Protein AF-A0A9P6UMC8-F1 (afdb_monomer_lite)

Foldseek 3Di:
DDDDDDDDDDDDDDPDDDDFDFDDDPRDTDDDDFHWDDDDDDVVVVVVQVVVCVVDDPWDKAKWFAPPVRHTDDDPPRDDDPDDDDDDDDDDDTITIGTDRDDDPDPDDDDPDFDFFDPQLVVVLVVLLVLQQVAFDVLCVVQVDPPGGGNQVLLVVLLVVLVPDDCVPLVDDSVLLNLLSNQQCVCVSDPVCLCCSLCVRRVVTPVSVSSNVSNVCLVVVPDSSSLVSVLSSLLSQVLVQLVCVVVDVGDPVCSVVVCPPVRDGPVSVVVNVVSVVVSVVVVVVVD

Radius of gyration: 26.73 Å; chains: 1; bounding box: 52×42×86 Å

InterPro domains:
  IPR003607 HD/PDEase domain [SM00471] (147-247)
  IPR006674 HD domain [PF13023] (129-191)
  IPR006674 HD domain [PF13023] (193-263)
  IPR039356 5'-deoxynucleotidase YfbR/HDDC2 [PTHR11845] (107-282)

Sequence (287 aa):
MDSFSTDGIDGSSHISSSPVVKLQYKGAVYDNSIRILPQTNHKELYQNATSLANLLDNATISLLRLDHLGELVTDPHLLNDGELLEIMEGSPEDAIVVARMTELRSASGSSPESKAHSVKGTLEFLHIVENLKRTKRTGWINNGIKPAESIADHMYRMSMMALLIDEKTAGVDKNHCIKMAIVHDLAESLVNAMRHLCHELLGWSTQAQEISALWEEYEGASTPEALLVKDFDKFEMIMQAFEYEKTEDATLEDFFAGTRGKFKHPMVTAWVNELEAERAQSRAIKS

Secondary structure (DSSP, 8-state):
----------------------EEETTEEE-S-------SSHHHHHHHHHHHHHHSTT-EEEEEEE-TTS-EE--TTS-STT--PPPP----SSEEEEEE------SS-------PPPHHHHHHHHHHHTHHHH-B-HHHHHTT-SSPPBHHHHHHHHHHHHHT--HHHH-S-HHHHHHHHHHTTGGGGSTTHHHIIIIIISTT-HHHHHHHHHHHHHHHT-SHHHHHHHHHHHHHHHHHHHHHHHHSS---HHHHHTTTTT--SHHHHHHHHHHHHHHHHHHHHH-

Organism: NCBI:txid979702

pLDDT: mean 71.15, std 27.39, range [21.52, 98.75]

Structure (mmCIF, N/CA/C/O backbone):
data_AF-A0A9P6UMC8-F1
#
_entry.id   AF-A0A9P6UMC8-F1
#
loop_
_atom_site.group_PDB
_atom_site.id
_atom_site.type_symbol
_atom_site.label_atom_id
_atom_site.label_alt_id
_atom_site.label_comp_id
_atom_site.label_asym_id
_atom_site.label_entity_id
_atom_site.label_seq_id
_atom_site.pdbx_PDB_ins_code
_atom_site.Cartn_x
_atom_site.Cartn_y
_atom_site.Cartn_z
_atom_site.occupancy
_atom_site.B_iso_or_equiv
_atom_site.auth_seq_id
_atom_site.auth_comp_id
_atom_site.auth_asym_id
_atom_site.auth_atom_id
_atom_site.pdbx_PDB_model_num
ATOM 1 N N . MET A 1 1 ? -5.404 -16.486 -58.313 1.00 31.14 1 MET A N 1
ATOM 2 C CA . MET A 1 1 ? -6.842 -16.641 -58.036 1.00 31.14 1 MET A CA 1
ATOM 3 C C . MET A 1 1 ? -6.921 -17.177 -56.633 1.00 31.14 1 MET A C 1
ATOM 5 O O . MET A 1 1 ? -6.763 -18.373 -56.474 1.00 31.14 1 MET A O 1
ATOM 9 N N . ASP A 1 2 ? -7.088 -16.290 -55.662 1.00 21.52 2 ASP A N 1
ATOM 10 C CA . ASP A 1 2 ? -7.489 -16.645 -54.306 1.00 21.52 2 ASP A CA 1
ATOM 11 C C . ASP A 1 2 ? -8.530 -15.598 -53.904 1.00 21.52 2 ASP A C 1
ATOM 13 O O . ASP A 1 2 ? -8.276 -14.398 -53.972 1.00 21.52 2 ASP A O 1
ATOM 17 N N . SER A 1 3 ? -9.748 -16.062 -53.649 1.00 23.28 3 SER A N 1
ATOM 18 C CA . SER A 1 3 ? -10.938 -15.266 -53.346 1.00 23.28 3 SER A CA 1
ATOM 19 C C . SER A 1 3 ? -11.166 -15.210 -51.837 1.00 23.28 3 SER A C 1
ATOM 21 O O . SER A 1 3 ? -11.056 -16.240 -51.173 1.00 23.28 3 SER A O 1
ATOM 23 N N . PHE A 1 4 ? -11.550 -14.047 -51.308 1.00 25.61 4 PHE A N 1
ATOM 24 C CA . PHE A 1 4 ? -11.992 -13.903 -49.919 1.00 25.61 4 PHE A CA 1
ATOM 25 C C . PHE A 1 4 ? -13.480 -14.255 -49.766 1.00 25.61 4 PHE A C 1
ATOM 27 O O . PHE A 1 4 ? -14.307 -13.860 -50.585 1.00 25.61 4 PHE A O 1
ATOM 34 N N . SER A 1 5 ? -13.802 -14.993 -48.700 1.00 25.30 5 SER A N 1
ATOM 35 C CA . SER A 1 5 ? -15.164 -15.290 -48.240 1.00 25.30 5 SER A CA 1
ATOM 36 C C . SER A 1 5 ? -15.470 -14.445 -47.007 1.00 25.30 5 SER A C 1
ATOM 38 O O . SER A 1 5 ? -14.676 -14.431 -46.065 1.00 25.30 5 SER A O 1
ATOM 40 N N . THR A 1 6 ? -16.614 -13.764 -47.000 1.00 29.12 6 THR A N 1
ATOM 41 C CA . THR A 1 6 ? -17.123 -12.981 -45.866 1.00 29.12 6 THR A CA 1
ATOM 42 C C . THR A 1 6 ? -18.429 -13.602 -45.381 1.00 29.12 6 THR A C 1
ATOM 44 O O . THR A 1 6 ? -19.488 -13.306 -45.930 1.00 29.12 6 THR A O 1
ATOM 47 N N . ASP A 1 7 ? -18.372 -14.455 -44.361 1.00 25.78 7 ASP A N 1
ATOM 48 C CA . ASP A 1 7 ? -19.579 -14.918 -43.672 1.00 25.78 7 ASP A CA 1
ATOM 49 C C . ASP A 1 7 ? -19.817 -14.089 -42.400 1.00 25.78 7 ASP A C 1
ATOM 51 O O . ASP A 1 7 ? -18.977 -14.065 -41.501 1.00 25.78 7 ASP A O 1
ATOM 55 N N . GLY A 1 8 ? -20.997 -13.457 -42.327 1.00 27.64 8 GLY A N 1
ATOM 56 C CA . GLY A 1 8 ? -21.668 -13.077 -41.078 1.00 27.64 8 GLY A CA 1
ATOM 57 C C . GLY A 1 8 ? -21.587 -11.607 -40.647 1.00 27.64 8 GLY A C 1
ATOM 58 O O . GLY A 1 8 ? -20.827 -11.273 -39.745 1.00 27.64 8 GLY A O 1
ATOM 59 N N . ILE A 1 9 ? -22.458 -10.749 -41.193 1.00 30.75 9 ILE A N 1
ATOM 60 C CA . ILE A 1 9 ? -22.868 -9.490 -40.544 1.00 30.75 9 ILE A CA 1
ATOM 61 C C . ILE A 1 9 ? -24.401 -9.458 -40.538 1.00 30.75 9 ILE A C 1
ATOM 63 O O . ILE A 1 9 ? -25.018 -9.204 -41.569 1.00 30.75 9 ILE A O 1
ATOM 67 N N . ASP A 1 10 ? -25.006 -9.752 -39.385 1.00 27.06 10 ASP A N 1
ATOM 68 C CA . ASP A 1 10 ? -26.413 -9.444 -39.114 1.00 27.06 10 ASP A CA 1
ATOM 69 C C . ASP A 1 10 ? -26.495 -8.084 -38.407 1.00 27.06 10 ASP A C 1
ATOM 71 O O . ASP A 1 10 ? -25.676 -7.753 -37.543 1.00 27.06 10 ASP A O 1
ATOM 75 N N . GLY A 1 11 ? -27.447 -7.266 -38.840 1.00 37.38 11 GLY A N 1
ATOM 76 C CA . GLY A 1 11 ? -27.573 -5.866 -38.478 1.00 37.38 11 GLY A CA 1
ATOM 77 C C . GLY A 1 11 ? -28.550 -5.657 -37.332 1.00 37.38 11 GLY A C 1
ATOM 78 O O . GLY A 1 11 ? -29.751 -5.563 -37.555 1.00 37.38 11 GLY A O 1
ATOM 79 N N . SER A 1 12 ? -28.042 -5.450 -36.117 1.00 25.73 12 SER A N 1
ATOM 80 C CA . SER A 1 12 ? -28.766 -4.685 -35.096 1.00 25.73 12 SER A CA 1
ATOM 81 C C . SER A 1 12 ? -27.832 -4.174 -33.998 1.00 25.73 12 SER A C 1
ATOM 83 O O . SER A 1 12 ? -27.099 -4.953 -33.400 1.00 25.73 12 SER A O 1
ATOM 85 N N . SER A 1 13 ? -27.905 -2.860 -33.757 1.00 32.03 13 SER A N 1
ATOM 86 C CA . SER A 1 13 ? -27.612 -2.120 -32.517 1.00 32.03 13 SER A CA 1
ATOM 87 C C . SER A 1 13 ? -26.650 -2.744 -31.496 1.00 32.03 13 SER A C 1
ATOM 89 O O . SER A 1 13 ? -27.029 -3.675 -30.800 1.00 32.03 13 SER A O 1
ATOM 91 N N . HIS A 1 14 ? -25.476 -2.132 -31.321 1.00 24.95 14 HIS A N 1
ATOM 92 C CA . HIS A 1 14 ? -24.813 -1.776 -30.052 1.00 24.95 14 HIS A CA 1
ATOM 93 C C . HIS A 1 14 ? -23.340 -1.448 -30.352 1.00 24.95 14 HIS A C 1
ATOM 95 O O . HIS A 1 14 ? -22.737 -2.034 -31.245 1.00 24.95 14 HIS A O 1
ATOM 101 N N . ILE A 1 15 ? -22.754 -0.494 -29.622 1.00 33.66 15 ILE A N 1
ATOM 102 C CA . ILE A 1 15 ? -21.308 -0.227 -29.637 1.00 33.66 15 ILE A CA 1
ATOM 103 C C . ILE A 1 15 ? -20.626 -1.479 -29.066 1.00 33.66 15 ILE A C 1
ATOM 105 O O . ILE A 1 15 ? -20.477 -1.613 -27.856 1.00 33.66 15 ILE A O 1
ATOM 109 N N . SER A 1 16 ? -20.301 -2.440 -29.925 1.00 29.86 16 SER A N 1
ATOM 110 C CA . SER A 1 16 ? -19.698 -3.715 -29.552 1.00 29.86 16 SER A CA 1
ATOM 111 C C . SER A 1 16 ? -18.623 -4.066 -30.571 1.00 29.86 16 SER A C 1
ATOM 113 O O . SER A 1 16 ? -18.924 -4.267 -31.741 1.00 29.86 16 SER A O 1
ATOM 115 N N . SER A 1 17 ? -17.376 -4.112 -30.090 1.00 34.84 17 SER A N 1
ATOM 116 C CA . SER A 1 17 ? -16.215 -4.791 -30.686 1.00 34.84 17 SER A CA 1
ATOM 117 C C . SER A 1 17 ? -16.085 -4.710 -32.216 1.00 34.84 17 SER A C 1
ATOM 119 O O . SER A 1 17 ? -16.528 -5.612 -32.926 1.00 34.84 17 SER A O 1
ATOM 121 N N . SER A 1 18 ? -15.400 -3.682 -32.730 1.00 33.38 18 SER A N 1
ATOM 122 C CA . SER A 1 18 ? -14.913 -3.706 -34.118 1.00 33.38 18 SER A CA 1
ATOM 123 C C . SER A 1 18 ? -14.102 -4.990 -34.371 1.00 33.38 18 SER A C 1
ATOM 125 O O . SER A 1 18 ? -13.301 -5.367 -33.509 1.00 33.38 18 SER A O 1
ATOM 127 N N . PRO A 1 19 ? -14.275 -5.664 -35.522 1.00 31.05 19 PRO A N 1
ATOM 128 C CA . PRO A 1 19 ? -13.575 -6.909 -35.810 1.00 31.05 19 PRO A CA 1
ATOM 129 C C . PRO A 1 19 ? -12.067 -6.664 -35.932 1.00 31.05 19 PRO A C 1
ATOM 131 O O . PRO A 1 19 ? -11.619 -5.745 -36.619 1.00 31.05 19 PRO A O 1
ATOM 134 N N . VAL A 1 20 ? -11.279 -7.504 -35.261 1.00 37.03 20 VAL A N 1
ATOM 135 C CA . VAL A 1 20 ? -9.822 -7.548 -35.417 1.00 37.03 20 VAL A CA 1
ATOM 136 C C . VAL A 1 20 ? -9.527 -8.238 -36.747 1.00 37.03 20 VAL A C 1
ATOM 138 O O . VAL A 1 20 ? -9.767 -9.436 -36.893 1.00 37.03 20 VAL A O 1
ATOM 141 N N . VAL A 1 21 ? -9.035 -7.490 -37.734 1.00 34.59 21 VAL A N 1
ATOM 142 C CA . VAL A 1 21 ? -8.669 -8.037 -39.048 1.00 34.59 21 VAL A CA 1
ATOM 143 C C . VAL A 1 21 ? -7.171 -8.329 -39.079 1.00 34.59 21 VAL A C 1
ATOM 145 O O . VAL A 1 21 ? -6.354 -7.447 -38.815 1.00 34.59 21 VAL A O 1
ATOM 148 N N . LYS A 1 22 ? -6.799 -9.567 -39.427 1.00 34.09 22 LYS A N 1
ATOM 149 C CA . LYS A 1 22 ? -5.405 -9.948 -39.692 1.00 34.09 22 LYS A CA 1
ATOM 150 C C . LYS A 1 22 ? -5.029 -9.530 -41.110 1.00 34.09 22 LYS A C 1
ATOM 152 O O . LYS A 1 22 ? -5.539 -10.093 -42.073 1.00 34.09 22 LYS A O 1
ATOM 157 N N . LEU A 1 23 ? -4.125 -8.563 -41.236 1.00 34.16 23 LEU A N 1
ATOM 158 C CA . LEU A 1 23 ? -3.574 -8.146 -42.526 1.00 34.16 23 LEU A CA 1
ATOM 159 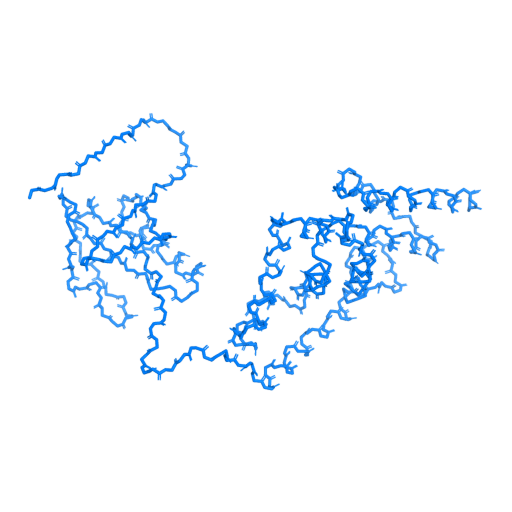C C . LEU A 1 23 ? -2.281 -8.917 -42.822 1.00 34.16 23 LEU A C 1
ATOM 161 O O . LEU A 1 23 ? -1.344 -8.918 -42.018 1.00 34.16 23 LEU A O 1
ATOM 165 N N . GLN A 1 24 ? -2.231 -9.555 -43.994 1.00 29.36 24 GLN A N 1
ATOM 166 C CA . GLN A 1 24 ? -1.022 -10.153 -44.562 1.00 29.36 24 GLN A CA 1
ATOM 167 C C . GLN A 1 24 ? -0.527 -9.300 -45.728 1.00 29.36 24 GLN A C 1
ATOM 169 O O . GLN A 1 24 ? -1.227 -9.124 -46.720 1.00 29.36 24 GLN A O 1
ATOM 174 N N . TYR A 1 25 ? 0.706 -8.805 -45.635 1.00 32.44 25 TYR A N 1
ATOM 175 C CA . TYR A 1 25 ? 1.352 -8.066 -46.722 1.00 32.44 25 TYR A CA 1
ATOM 176 C C . TYR A 1 25 ? 2.824 -8.466 -46.823 1.00 32.44 25 TYR A C 1
ATOM 178 O O . TYR A 1 25 ? 3.542 -8.488 -45.823 1.00 32.44 25 TYR A O 1
ATOM 186 N N . LYS A 1 26 ? 3.271 -8.829 -48.034 1.00 27.92 26 LYS A N 1
ATOM 187 C CA . LYS A 1 26 ? 4.635 -9.325 -48.325 1.00 27.92 26 LYS A CA 1
ATOM 188 C C . LYS A 1 26 ? 5.126 -10.428 -47.365 1.00 27.92 26 LYS A C 1
ATOM 190 O O . LYS A 1 26 ? 6.302 -10.474 -47.015 1.00 27.92 26 LYS A O 1
ATOM 195 N N . GLY A 1 27 ? 4.226 -11.317 -46.939 1.00 29.08 27 GLY A N 1
ATOM 196 C CA . GLY A 1 27 ? 4.554 -12.472 -46.095 1.00 29.08 27 GLY A CA 1
ATOM 197 C C . GLY A 1 27 ? 4.696 -12.187 -44.593 1.00 29.08 27 GLY A C 1
ATOM 198 O O . GLY A 1 27 ? 5.005 -13.111 -43.847 1.00 29.08 27 GLY A O 1
ATOM 199 N N . ALA A 1 28 ? 4.450 -10.957 -44.129 1.00 28.67 28 ALA A N 1
ATOM 200 C CA . ALA A 1 28 ? 4.392 -10.633 -42.703 1.00 28.67 28 ALA A CA 1
ATOM 201 C C . ALA A 1 28 ? 2.939 -10.645 -42.194 1.00 28.67 28 ALA A C 1
ATOM 203 O O . ALA A 1 28 ? 2.049 -10.102 -42.852 1.00 28.67 28 ALA A O 1
ATOM 204 N N . VAL A 1 29 ? 2.714 -11.266 -41.031 1.00 32.34 29 VAL A N 1
ATOM 205 C CA . VAL A 1 29 ? 1.427 -11.294 -40.313 1.00 32.34 29 VAL A CA 1
ATOM 206 C C . VAL A 1 29 ? 1.498 -10.276 -39.180 1.00 32.34 29 VAL A C 1
ATOM 208 O O . VAL A 1 29 ? 2.389 -10.369 -38.338 1.00 32.34 29 VAL A O 1
ATOM 211 N N . TYR A 1 30 ? 0.579 -9.313 -39.160 1.00 36.84 30 TYR A N 1
ATOM 212 C CA . TYR A 1 30 ? 0.475 -8.313 -38.094 1.00 36.84 30 TYR A CA 1
ATOM 213 C C . TYR A 1 30 ? -0.695 -8.685 -37.177 1.00 36.84 30 TYR A C 1
ATOM 215 O O . TYR A 1 30 ? -1.817 -8.827 -37.664 1.00 36.84 30 TYR A O 1
ATOM 223 N N . ASP A 1 31 ? -0.437 -8.874 -35.879 1.00 34.31 31 ASP A N 1
ATOM 224 C CA . ASP A 1 31 ? -1.462 -9.241 -34.891 1.00 34.31 31 ASP A CA 1
ATOM 225 C C . ASP A 1 31 ? -1.610 -8.153 -33.809 1.00 34.31 31 ASP A C 1
ATOM 227 O O . ASP A 1 31 ? -0.623 -7.570 -33.363 1.00 34.31 31 ASP A O 1
ATOM 231 N N . ASN A 1 32 ? -2.858 -7.924 -33.388 1.00 36.25 32 ASN A N 1
ATOM 232 C CA . ASN A 1 32 ? -3.300 -7.194 -32.186 1.00 36.25 32 ASN A CA 1
ATOM 233 C C . ASN A 1 32 ? -3.352 -5.650 -32.079 1.00 36.25 32 ASN A C 1
ATOM 235 O O . ASN A 1 32 ? -3.542 -5.159 -30.968 1.00 36.25 32 ASN A O 1
ATOM 239 N N . SER A 1 33 ? -3.347 -4.840 -33.144 1.00 40.22 33 SER A N 1
ATOM 240 C CA . SER A 1 33 ? -3.640 -3.391 -32.956 1.00 40.22 33 SER A CA 1
ATOM 241 C C . SER A 1 33 ? -4.291 -2.647 -34.124 1.00 40.22 33 SER A C 1
ATOM 243 O O . SER A 1 33 ? -4.306 -1.417 -34.152 1.00 40.22 33 SER A O 1
ATOM 245 N N . ILE A 1 34 ? -4.906 -3.359 -35.069 1.00 42.31 34 ILE A N 1
ATOM 246 C CA . ILE A 1 34 ? -5.583 -2.718 -36.202 1.00 42.31 34 ILE A CA 1
ATOM 247 C C . ILE A 1 34 ? -7.050 -2.468 -35.837 1.00 42.31 34 ILE A C 1
ATOM 249 O O . ILE A 1 34 ? -7.853 -3.398 -35.785 1.00 42.31 34 ILE A O 1
ATOM 253 N N . ARG A 1 35 ? -7.403 -1.204 -35.570 1.00 42.78 35 ARG A N 1
ATOM 254 C CA . ARG A 1 35 ? -8.800 -0.770 -35.422 1.00 42.78 35 ARG A CA 1
ATOM 255 C C . ARG A 1 35 ? -9.284 -0.138 -36.720 1.00 42.78 35 ARG A C 1
ATOM 257 O O . ARG A 1 35 ? -8.842 0.948 -37.074 1.00 42.78 35 ARG A O 1
ATOM 264 N N . ILE A 1 36 ? -10.230 -0.794 -37.388 1.00 44.09 36 ILE A N 1
ATOM 265 C CA . ILE A 1 36 ? -10.969 -0.198 -38.503 1.00 44.09 36 ILE A CA 1
ATOM 266 C C . ILE A 1 36 ? -12.044 0.705 -37.894 1.00 44.09 36 ILE A C 1
ATOM 268 O O . ILE A 1 36 ? -12.988 0.225 -37.262 1.00 44.09 36 ILE A O 1
ATOM 272 N N . LEU A 1 37 ? -11.864 2.017 -38.028 1.00 40.72 37 LEU A N 1
ATOM 273 C CA . LEU A 1 37 ? -12.869 3.001 -37.642 1.00 40.72 37 LEU A CA 1
ATOM 274 C C . LEU A 1 37 ? -13.740 3.297 -38.870 1.00 40.72 37 LEU A C 1
ATOM 276 O O . LEU A 1 37 ? -13.210 3.824 -39.847 1.00 40.72 37 LEU A O 1
ATOM 280 N N . PRO A 1 38 ? -15.044 2.980 -38.861 1.00 40.31 38 PRO A N 1
ATOM 281 C CA . PRO A 1 38 ? -15.935 3.444 -39.917 1.00 40.31 38 PRO A CA 1
ATOM 282 C C . PRO A 1 38 ? -16.096 4.960 -39.772 1.00 40.31 38 PRO A C 1
ATOM 284 O O . PRO A 1 38 ? -16.437 5.417 -38.680 1.00 40.31 38 PRO A O 1
ATOM 287 N N . GLN A 1 39 ? -15.836 5.751 -40.818 1.00 49.12 39 GLN A N 1
ATOM 288 C CA . GLN A 1 39 ? -16.059 7.199 -40.759 1.00 49.12 39 GLN A CA 1
ATOM 289 C C . GLN A 1 39 ? -16.553 7.811 -42.072 1.00 49.12 39 GLN A C 1
ATOM 291 O O . GLN A 1 39 ? -16.159 7.417 -43.163 1.00 49.12 39 GLN A O 1
ATOM 296 N N . THR A 1 40 ? -17.406 8.822 -41.900 1.00 45.47 40 THR A N 1
ATOM 297 C CA . THR A 1 40 ? -18.192 9.541 -42.914 1.00 45.47 40 THR A CA 1
ATOM 298 C C . THR A 1 40 ? -17.567 10.870 -43.381 1.00 45.47 40 THR A C 1
ATOM 300 O O . THR A 1 40 ? -18.104 11.483 -44.301 1.00 45.47 40 THR A O 1
ATOM 303 N N . ASN A 1 41 ? -16.456 11.352 -42.787 1.00 48.88 41 ASN A N 1
ATOM 304 C CA . ASN A 1 41 ? -15.660 12.471 -43.336 1.00 48.88 41 ASN A CA 1
ATOM 305 C C . ASN A 1 41 ? -14.196 12.534 -42.825 1.00 48.88 41 ASN A C 1
ATOM 307 O O . ASN A 1 41 ? -13.848 11.969 -41.788 1.00 48.88 41 ASN A O 1
ATOM 311 N N . HIS A 1 42 ? -13.352 13.296 -43.538 1.00 49.16 42 HIS A N 1
ATOM 312 C CA . HIS A 1 42 ? -11.909 13.442 -43.286 1.00 49.16 42 HIS A CA 1
ATOM 313 C C . HIS A 1 42 ? -11.531 14.008 -41.903 1.00 49.16 42 HIS A C 1
ATOM 315 O O . HIS A 1 42 ? -10.550 13.568 -41.311 1.00 49.16 42 HIS A O 1
ATOM 321 N N . LYS A 1 43 ? -12.270 14.982 -41.362 1.00 48.16 43 LYS A N 1
ATOM 322 C CA . LYS A 1 43 ? -11.897 15.696 -40.125 1.00 48.16 43 LYS A CA 1
ATOM 323 C C . LYS A 1 43 ? -12.013 14.806 -38.888 1.00 48.16 43 LYS A C 1
ATOM 325 O O . LYS A 1 43 ? -11.164 14.862 -38.000 1.00 48.16 43 LYS A O 1
ATOM 330 N N . GLU A 1 44 ? -13.045 13.972 -38.852 1.00 51.22 44 GLU A N 1
ATOM 331 C CA . GLU A 1 44 ? -13.314 13.051 -37.745 1.00 51.22 44 GLU A CA 1
ATOM 332 C C . GLU A 1 44 ? -12.316 11.882 -37.732 1.00 51.22 44 GLU A C 1
ATOM 334 O O . GLU A 1 44 ? -11.826 11.479 -36.676 1.00 51.22 44 GLU A O 1
ATOM 339 N N . LEU A 1 45 ? -11.915 11.413 -38.920 1.00 51.72 45 LEU A N 1
ATOM 340 C CA . LEU A 1 45 ? -10.859 10.415 -39.100 1.00 51.72 45 LEU A CA 1
ATOM 341 C C . LEU A 1 45 ? -9.523 10.878 -38.482 1.00 51.72 45 LEU A C 1
ATOM 343 O O . LEU A 1 45 ? -8.888 10.134 -37.733 1.00 51.72 45 LEU A O 1
ATOM 347 N N . TYR A 1 46 ? -9.127 12.129 -38.748 1.00 53.25 46 TYR A N 1
ATOM 348 C CA . TYR A 1 46 ? -7.894 12.722 -38.222 1.00 53.25 46 TYR A CA 1
ATOM 349 C C . TYR A 1 46 ? -7.929 12.933 -36.711 1.00 53.25 46 TYR A C 1
ATOM 351 O O . TYR A 1 46 ? -6.972 12.580 -36.026 1.00 53.25 46 TYR A O 1
ATOM 359 N N . GLN A 1 47 ? -9.027 13.473 -36.176 1.00 52.66 47 GLN A N 1
ATOM 360 C CA . GLN A 1 47 ? -9.163 13.688 -34.733 1.00 52.66 47 GLN A CA 1
ATOM 361 C C . GLN A 1 47 ? -9.037 12.372 -33.963 1.00 52.66 47 GLN A C 1
ATOM 363 O O . GLN A 1 47 ? -8.294 12.301 -32.986 1.00 52.66 47 GLN A O 1
ATOM 368 N N . ASN A 1 48 ? -9.673 11.310 -34.460 1.00 52.84 48 ASN A N 1
ATOM 369 C CA . ASN A 1 48 ? -9.578 9.987 -33.856 1.00 52.84 48 ASN A CA 1
ATOM 370 C C . ASN A 1 48 ? -8.159 9.408 -33.946 1.00 52.84 48 ASN A C 1
ATOM 372 O O . ASN A 1 48 ? -7.676 8.839 -32.968 1.00 52.84 48 ASN A O 1
ATOM 376 N N . ALA A 1 49 ? -7.465 9.588 -35.076 1.00 52.09 49 ALA A N 1
ATOM 377 C CA . ALA A 1 49 ? -6.076 9.160 -35.236 1.00 52.09 49 ALA A CA 1
ATOM 378 C C . ALA A 1 49 ? -5.130 9.895 -34.271 1.00 52.09 49 ALA A C 1
ATOM 380 O O . ALA A 1 49 ? -4.313 9.259 -33.612 1.00 52.09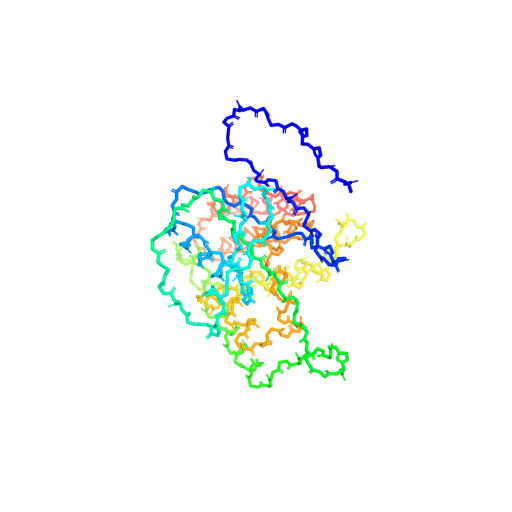 49 ALA A O 1
ATOM 381 N N . THR A 1 50 ? -5.266 11.214 -34.120 1.00 50.88 50 THR A N 1
ATOM 382 C CA . THR A 1 50 ? -4.458 12.000 -33.175 1.00 50.88 50 THR A CA 1
ATOM 383 C C . THR A 1 50 ? -4.754 11.627 -31.722 1.00 50.88 50 THR A C 1
ATOM 385 O O . THR A 1 50 ? -3.828 11.465 -30.932 1.00 50.88 50 THR A O 1
ATOM 388 N N . SER A 1 51 ? -6.025 11.429 -31.359 1.00 51.06 51 SER A N 1
ATOM 389 C CA . SER A 1 51 ? -6.396 10.937 -30.027 1.00 51.06 51 SER A CA 1
ATOM 390 C C . SER A 1 51 ? -5.814 9.551 -29.742 1.00 51.06 51 SER A C 1
ATOM 392 O O . SER A 1 51 ? -5.358 9.315 -28.628 1.00 51.06 51 SER A O 1
ATOM 394 N N . LEU A 1 52 ? -5.766 8.663 -30.741 1.00 47.72 52 LEU A N 1
ATOM 395 C CA . LEU A 1 52 ? -5.106 7.356 -30.648 1.00 47.72 52 LEU A CA 1
ATOM 396 C C . LEU A 1 52 ? -3.581 7.468 -30.516 1.00 47.72 52 LEU A C 1
ATOM 398 O O . LEU A 1 52 ? -3.011 6.739 -29.713 1.00 47.72 52 LEU A O 1
ATOM 402 N N . ALA A 1 53 ? -2.927 8.384 -31.240 1.00 49.59 53 ALA A N 1
ATOM 403 C CA . ALA A 1 53 ? -1.482 8.623 -31.119 1.00 49.59 53 ALA A CA 1
ATOM 404 C C . ALA A 1 53 ? -1.108 9.114 -29.718 1.00 49.59 53 ALA A C 1
ATOM 406 O O . ALA A 1 53 ? -0.108 8.688 -29.157 1.00 49.59 53 ALA A O 1
ATOM 407 N N . ASN A 1 54 ? -1.946 9.972 -29.137 1.00 48.47 54 ASN A N 1
ATOM 408 C CA . ASN A 1 54 ? -1.744 10.4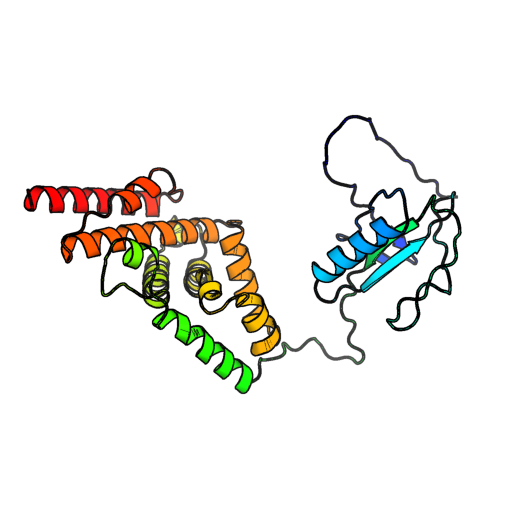77 -27.782 1.00 48.47 54 ASN A CA 1
ATOM 409 C C . ASN A 1 54 ? -2.029 9.419 -26.704 1.00 48.47 54 ASN A C 1
ATOM 411 O O . ASN A 1 54 ? -1.520 9.539 -25.595 1.00 48.47 54 ASN A O 1
ATOM 415 N N . LEU A 1 55 ? -2.858 8.412 -27.005 1.00 43.66 55 LEU A N 1
ATOM 416 C CA . LEU A 1 55 ? -3.140 7.296 -26.096 1.00 43.66 55 LEU A CA 1
ATOM 417 C C . LEU A 1 55 ? -2.067 6.196 -26.157 1.00 43.66 55 LEU A C 1
ATOM 419 O O . LEU A 1 55 ? -1.937 5.420 -25.216 1.00 43.66 55 LEU A O 1
ATOM 423 N N . LEU A 1 56 ? -1.356 6.089 -27.283 1.00 44.41 56 LEU A N 1
ATOM 424 C CA . LEU A 1 56 ? -0.394 5.032 -27.582 1.00 44.41 56 LEU A CA 1
ATOM 425 C C . LEU A 1 56 ? 1.004 5.647 -27.721 1.00 44.41 56 LEU A C 1
ATOM 427 O O . LEU A 1 56 ? 1.416 6.040 -28.813 1.00 44.41 56 LEU A O 1
ATOM 431 N N . ASP A 1 57 ? 1.728 5.726 -26.604 1.00 41.66 57 ASP A N 1
ATOM 432 C CA . ASP A 1 57 ? 3.078 6.298 -26.540 1.00 41.66 57 ASP A CA 1
ATOM 433 C C . ASP A 1 57 ? 4.000 5.732 -27.640 1.00 41.66 57 ASP A C 1
ATOM 435 O O . ASP A 1 57 ? 4.211 4.523 -27.751 1.00 41.66 57 ASP A O 1
ATOM 439 N N . ASN A 1 58 ? 4.580 6.627 -28.451 1.00 41.00 58 ASN A N 1
ATOM 440 C CA . ASN A 1 58 ? 5.523 6.330 -29.542 1.00 41.00 58 ASN A CA 1
ATOM 441 C C . ASN A 1 58 ? 5.006 5.407 -30.671 1.00 41.00 58 ASN A C 1
ATOM 443 O O . ASN A 1 58 ? 5.811 4.852 -31.426 1.00 41.00 58 ASN A O 1
ATOM 447 N N . ALA A 1 59 ? 3.690 5.257 -30.848 1.00 43.62 59 ALA A N 1
ATOM 448 C CA . ALA A 1 59 ? 3.141 4.524 -31.989 1.00 43.62 59 ALA A CA 1
ATOM 449 C C . ALA A 1 59 ? 3.258 5.330 -33.298 1.00 43.62 59 ALA A C 1
ATOM 451 O O . ALA A 1 59 ? 2.887 6.501 -33.370 1.00 43.62 59 ALA A O 1
ATOM 452 N N . THR A 1 60 ? 3.725 4.694 -34.377 1.00 44.62 60 THR A N 1
ATOM 453 C CA . THR A 1 60 ? 3.667 5.291 -35.719 1.00 44.62 60 THR A CA 1
ATOM 454 C C . THR A 1 60 ? 2.287 5.027 -36.318 1.00 44.62 60 THR A C 1
ATOM 456 O O . THR A 1 60 ? 1.967 3.908 -36.719 1.00 44.62 60 THR A O 1
ATOM 459 N N . ILE A 1 61 ? 1.438 6.050 -36.395 1.00 48.59 61 ILE A N 1
ATOM 460 C CA . ILE A 1 61 ? 0.125 5.912 -37.036 1.00 48.59 61 ILE A CA 1
ATOM 461 C C . ILE A 1 61 ? 0.259 6.198 -38.528 1.00 48.59 61 ILE A C 1
ATOM 463 O O . ILE A 1 61 ? 0.748 7.253 -38.919 1.00 48.59 61 ILE A O 1
ATOM 467 N N . SER A 1 62 ? -0.166 5.254 -39.369 1.00 51.75 62 SER A N 1
ATOM 468 C CA . SER A 1 62 ? -0.207 5.428 -40.821 1.00 51.75 62 SER A CA 1
ATOM 469 C C . SER A 1 62 ? -1.657 5.449 -41.298 1.00 51.75 62 SER A C 1
ATOM 471 O O . SER A 1 62 ? -2.470 4.594 -40.954 1.00 51.75 62 SER A O 1
ATOM 473 N N . LEU A 1 63 ? -2.008 6.445 -42.101 1.00 50.31 63 LEU A N 1
ATOM 474 C CA . LEU A 1 63 ? -3.302 6.490 -42.774 1.00 50.31 63 LEU A CA 1
ATOM 475 C C . LEU A 1 63 ? -3.164 5.737 -44.096 1.00 50.31 63 LEU A C 1
ATOM 477 O O . LEU A 1 63 ? -2.312 6.087 -44.911 1.00 50.31 63 LEU A O 1
ATOM 481 N N . LEU A 1 64 ? -3.957 4.682 -44.289 1.00 52.12 64 LEU A N 1
ATOM 482 C CA . LEU A 1 64 ? -3.926 3.869 -45.500 1.00 52.12 64 LEU A CA 1
ATOM 483 C C . LEU A 1 64 ? -5.225 4.078 -46.282 1.00 52.12 64 LEU A C 1
ATOM 485 O O . LEU A 1 64 ? -6.324 3.992 -45.741 1.00 52.12 64 LEU A O 1
ATOM 489 N N . ARG A 1 65 ? -5.113 4.353 -47.580 1.00 50.88 65 ARG A N 1
ATOM 490 C CA . ARG A 1 65 ? -6.278 4.431 -48.462 1.00 50.88 65 ARG A CA 1
ATOM 491 C C . ARG A 1 65 ? -6.440 3.093 -49.172 1.00 50.88 65 ARG A C 1
ATOM 493 O O . ARG A 1 65 ? -5.467 2.597 -49.742 1.00 50.88 65 ARG A O 1
ATOM 500 N N . LEU A 1 66 ? -7.635 2.515 -49.124 1.00 46.00 66 LEU A N 1
ATOM 501 C CA . LEU A 1 66 ? -7.994 1.411 -50.007 1.00 46.00 66 LEU A CA 1
ATOM 502 C C . LEU A 1 66 ? -8.749 1.974 -51.216 1.00 46.00 66 LEU A C 1
ATOM 504 O O . LEU A 1 66 ? -9.318 3.065 -51.144 1.00 46.00 66 LEU A O 1
ATOM 508 N N . ASP A 1 67 ? -8.704 1.280 -52.347 1.00 48.91 67 ASP A N 1
ATOM 509 C CA . ASP A 1 67 ? -9.629 1.554 -53.443 1.00 48.91 67 ASP A CA 1
ATOM 510 C C . ASP A 1 67 ? -10.967 0.823 -53.240 1.00 48.91 67 ASP A C 1
ATOM 512 O O . ASP A 1 67 ? -11.128 0.011 -52.329 1.00 48.91 67 ASP A O 1
ATOM 516 N N . HIS A 1 68 ? -11.913 1.083 -54.143 1.00 46.94 68 HIS A N 1
ATOM 517 C CA . HIS A 1 68 ? -13.227 0.434 -54.212 1.00 46.94 68 HIS A CA 1
ATOM 518 C C . HIS A 1 68 ? -13.195 -1.107 -54.327 1.00 46.94 68 HIS A C 1
ATOM 520 O O . HIS A 1 68 ? -14.247 -1.745 -54.263 1.00 46.94 68 HIS A O 1
ATOM 526 N N . LEU A 1 69 ? -12.022 -1.715 -54.537 1.00 41.78 69 LEU A N 1
ATOM 527 C CA . LEU A 1 69 ? -11.814 -3.165 -54.589 1.00 41.78 69 LEU A CA 1
ATOM 528 C C . LEU A 1 69 ? -11.138 -3.703 -53.315 1.00 41.78 69 LEU A C 1
ATOM 530 O O . LEU A 1 69 ? -10.943 -4.913 -53.201 1.00 41.78 69 LEU A O 1
ATOM 534 N N . GLY A 1 70 ? -10.818 -2.835 -52.350 1.00 42.19 70 GLY A N 1
ATOM 535 C CA . GLY A 1 70 ? -10.149 -3.186 -51.098 1.00 42.19 70 GLY A CA 1
ATOM 536 C C . GLY A 1 70 ? -8.627 -3.312 -51.212 1.00 42.19 70 GLY A C 1
ATOM 537 O O . GLY A 1 70 ? -7.995 -3.819 -50.284 1.00 42.19 70 GLY A O 1
ATOM 538 N N . GLU A 1 71 ? -8.026 -2.862 -52.315 1.00 43.25 71 GLU A N 1
ATOM 539 C CA . GLU A 1 71 ? -6.578 -2.918 -52.534 1.00 43.25 71 GLU A CA 1
ATOM 540 C C . GLU A 1 71 ? -5.878 -1.667 -51.993 1.00 43.25 71 GLU A C 1
ATOM 542 O O . GLU A 1 71 ? -6.409 -0.556 -52.037 1.00 43.25 71 GLU A O 1
ATOM 547 N N . LEU A 1 72 ? -4.657 -1.836 -51.473 1.00 44.91 72 LEU A N 1
ATOM 548 C CA . LEU A 1 72 ? -3.897 -0.740 -50.873 1.00 44.91 72 LEU A CA 1
ATOM 549 C C . LEU A 1 72 ? -3.407 0.246 -51.939 1.00 44.91 72 LEU A C 1
ATOM 551 O O . LEU A 1 72 ? -2.502 -0.063 -52.716 1.00 44.91 72 LEU A O 1
ATOM 555 N N . VAL A 1 73 ? -3.924 1.473 -51.904 1.00 47.38 73 VAL A N 1
ATOM 556 C CA . VAL A 1 73 ? -3.446 2.574 -52.741 1.00 47.38 73 VAL A CA 1
ATOM 557 C C . VAL A 1 73 ? -2.386 3.342 -51.960 1.00 47.38 73 VAL A C 1
ATOM 559 O O . VAL A 1 73 ? -2.683 4.069 -51.013 1.00 47.38 73 VAL A O 1
ATOM 562 N N . THR A 1 74 ? -1.118 3.188 -52.334 1.00 43.78 74 THR A N 1
ATOM 563 C CA . THR A 1 74 ? -0.048 4.028 -51.785 1.00 43.78 74 THR A CA 1
ATOM 564 C C . THR A 1 74 ? -0.157 5.424 -52.392 1.00 43.78 74 THR A C 1
ATOM 566 O O . THR A 1 74 ? 0.233 5.611 -53.544 1.00 43.78 74 THR A O 1
ATOM 569 N N . ASP A 1 75 ? -0.686 6.394 -51.647 1.00 42.91 75 ASP A N 1
ATOM 570 C CA . ASP A 1 75 ? -0.620 7.803 -52.042 1.00 42.91 75 ASP A CA 1
ATOM 571 C C . ASP A 1 75 ? 0.775 8.363 -51.691 1.00 42.91 75 ASP A C 1
ATOM 573 O O . ASP A 1 75 ? 1.137 8.389 -50.508 1.00 42.91 75 ASP A O 1
ATOM 577 N N . PRO A 1 76 ? 1.587 8.794 -52.675 1.00 37.09 76 PRO A N 1
ATOM 578 C CA . PRO A 1 76 ? 2.926 9.332 -52.433 1.00 37.09 76 PRO A CA 1
ATOM 579 C C . PRO A 1 76 ? 2.951 10.605 -51.575 1.00 37.09 76 PRO A C 1
ATOM 581 O O . PRO A 1 76 ? 4.022 10.994 -51.116 1.00 37.09 76 PRO A O 1
ATOM 584 N N . HIS A 1 77 ? 1.809 11.269 -51.367 1.00 38.22 77 HIS A N 1
ATOM 585 C CA . HIS A 1 77 ? 1.733 12.559 -50.674 1.00 38.22 77 HIS A CA 1
ATOM 586 C C . HIS A 1 77 ? 1.417 12.471 -49.173 1.00 38.22 77 HIS A C 1
ATOM 588 O O . HIS A 1 77 ? 1.479 13.486 -48.485 1.00 38.22 77 HIS A O 1
ATOM 594 N N . LEU A 1 78 ? 1.111 11.283 -48.639 1.00 40.00 78 LEU A N 1
ATOM 595 C CA . LEU A 1 78 ? 0.681 11.110 -47.241 1.00 40.00 78 LEU A CA 1
ATOM 596 C C . LEU A 1 78 ? 1.821 10.861 -46.238 1.00 40.00 78 LEU A C 1
ATOM 598 O O . LEU A 1 78 ? 1.579 10.842 -45.032 1.00 40.00 78 LEU A O 1
ATOM 602 N N . LEU A 1 79 ? 3.055 10.659 -46.706 1.00 39.56 79 LEU A N 1
ATOM 603 C CA . LEU A 1 79 ? 4.192 10.303 -45.857 1.00 39.56 79 LEU A CA 1
ATOM 604 C C . LEU A 1 79 ? 5.449 11.047 -46.306 1.00 39.56 79 LEU A C 1
ATOM 606 O O . LEU A 1 79 ? 6.196 10.560 -47.150 1.00 39.56 79 LEU A O 1
ATOM 610 N N . ASN A 1 80 ? 5.704 12.204 -45.701 1.00 31.45 80 ASN A N 1
ATOM 611 C CA . ASN A 1 80 ? 7.057 12.738 -45.626 1.00 31.45 80 ASN A CA 1
ATOM 612 C C . ASN A 1 80 ? 7.282 13.389 -44.255 1.00 31.45 80 ASN A C 1
ATOM 614 O O . ASN A 1 80 ? 6.576 14.319 -43.882 1.00 31.45 80 ASN A O 1
ATOM 618 N N . ASP A 1 81 ? 8.235 12.833 -43.506 1.00 35.81 81 ASP A N 1
ATOM 619 C CA . ASP A 1 81 ? 8.966 13.436 -42.384 1.00 35.81 81 ASP A CA 1
ATOM 620 C C . ASP A 1 81 ? 8.198 14.372 -41.430 1.00 35.81 81 ASP A C 1
ATOM 622 O O . ASP A 1 81 ? 8.660 15.456 -41.088 1.00 35.81 81 ASP A O 1
ATOM 626 N N . GLY A 1 82 ? 7.056 13.916 -40.911 1.00 34.16 82 GLY A N 1
ATOM 627 C CA . GLY A 1 82 ? 6.480 14.475 -39.683 1.00 34.16 82 GLY A CA 1
ATOM 628 C C . GLY A 1 82 ? 5.833 15.860 -39.790 1.00 34.16 82 GLY A C 1
ATOM 629 O O . GLY A 1 82 ? 5.451 16.402 -38.755 1.00 34.16 82 GLY A O 1
ATOM 630 N N . GLU A 1 83 ? 5.633 16.409 -40.990 1.00 30.97 83 GLU A N 1
ATOM 631 C CA . GLU A 1 83 ? 4.795 17.598 -41.190 1.00 30.97 83 GLU A CA 1
ATOM 632 C C . GLU A 1 83 ? 3.486 17.250 -41.914 1.00 30.97 83 GLU A C 1
ATOM 634 O O . GLU A 1 83 ? 3.459 16.545 -42.923 1.00 30.97 83 GLU A O 1
ATOM 639 N N . LEU A 1 84 ? 2.372 17.742 -41.357 1.00 31.50 84 LEU A N 1
ATOM 640 C CA . LEU A 1 84 ? 1.027 17.632 -41.924 1.00 31.50 84 LEU A CA 1
ATOM 641 C C . LEU A 1 84 ? 0.968 18.389 -43.258 1.00 31.50 84 LEU A C 1
ATOM 643 O O . LEU A 1 84 ? 0.955 19.618 -43.268 1.00 31.50 84 LEU A O 1
ATOM 647 N N . LEU A 1 85 ? 0.885 17.664 -44.373 1.00 28.56 85 LEU A N 1
ATOM 648 C CA . LEU A 1 85 ? 0.550 18.249 -45.670 1.00 28.56 85 LEU A CA 1
ATOM 649 C C . LEU A 1 85 ? -0.974 18.372 -45.817 1.00 28.56 85 LEU A C 1
ATOM 651 O O . LEU A 1 85 ? -1.716 17.424 -45.556 1.00 28.56 85 LEU A O 1
ATOM 655 N N . GLU A 1 86 ? -1.431 19.557 -46.232 1.00 30.09 86 GLU A N 1
ATOM 656 C CA . GLU A 1 86 ? -2.818 19.828 -46.625 1.00 30.09 86 GLU A CA 1
ATOM 657 C C . GLU A 1 86 ? -3.253 18.860 -47.735 1.00 30.09 86 GLU A C 1
ATOM 659 O O . GLU A 1 86 ? -2.636 18.794 -48.798 1.00 30.09 86 GLU A O 1
ATOM 664 N N . ILE A 1 87 ? -4.330 18.108 -47.498 1.00 33.34 87 ILE A N 1
ATOM 665 C CA . ILE A 1 87 ? -4.879 17.177 -48.488 1.00 33.34 87 ILE A CA 1
ATOM 666 C C . ILE A 1 87 ? -5.900 17.911 -49.359 1.00 33.34 87 ILE A C 1
ATOM 668 O O . ILE A 1 87 ? -6.836 18.528 -48.852 1.00 33.34 87 ILE A O 1
ATOM 672 N N . MET A 1 88 ? -5.712 17.810 -50.677 1.00 30.38 88 MET A N 1
ATOM 673 C CA . MET A 1 88 ? -6.627 18.318 -51.700 1.00 30.38 88 MET A CA 1
ATOM 674 C C . MET A 1 88 ? -7.990 17.609 -51.638 1.00 30.38 88 MET A C 1
ATOM 676 O O . MET A 1 88 ? -8.062 16.393 -51.466 1.00 30.38 88 MET A O 1
ATOM 680 N N . GLU A 1 89 ? -9.072 18.371 -51.819 1.00 31.88 89 GLU A N 1
ATOM 681 C CA . GLU A 1 89 ? -10.456 17.882 -51.829 1.00 31.88 89 GLU A CA 1
ATOM 682 C C . GLU A 1 89 ? -10.674 16.787 -52.896 1.00 31.88 89 GLU A C 1
ATOM 684 O O . GLU A 1 89 ? -10.648 17.049 -54.099 1.00 31.88 89 GLU A O 1
ATOM 689 N N . GLY A 1 90 ? -10.922 15.550 -52.454 1.00 36.44 90 GLY A N 1
ATOM 690 C CA . GLY A 1 90 ? -11.295 14.413 -53.300 1.00 36.44 90 GLY A CA 1
ATOM 691 C C . GLY A 1 90 ? -12.008 13.336 -52.474 1.00 36.44 90 GLY A C 1
ATOM 692 O O . GLY A 1 90 ? -11.608 13.075 -51.345 1.00 36.44 90 GLY A O 1
ATOM 693 N N . SER A 1 91 ? -13.091 12.758 -53.010 1.00 37.34 91 SER A N 1
ATOM 694 C CA . SER A 1 91 ? -14.163 12.127 -52.220 1.00 37.34 91 SER A CA 1
ATOM 695 C C . SER A 1 91 ? -13.747 10.936 -51.323 1.00 37.34 91 SER A C 1
ATOM 697 O O . SER A 1 91 ? -12.813 10.196 -51.665 1.00 37.34 91 SER A O 1
ATOM 699 N N . PRO A 1 92 ? -14.451 10.718 -50.187 1.00 45.50 92 PRO A N 1
ATOM 700 C CA . PRO A 1 92 ? -13.985 9.887 -49.080 1.00 45.50 92 PRO A CA 1
ATOM 701 C C . PRO A 1 92 ? -14.783 8.587 -48.918 1.00 45.50 92 PRO A C 1
ATOM 703 O O . PRO A 1 92 ? -15.437 8.410 -47.895 1.00 45.50 92 PRO A O 1
ATOM 706 N N . GLU A 1 93 ? -14.762 7.679 -49.892 1.00 42.50 93 GLU A N 1
ATOM 707 C CA . GLU A 1 93 ? -15.545 6.440 -49.727 1.00 42.50 93 GLU A CA 1
ATOM 708 C C . GLU A 1 93 ? -14.756 5.278 -49.087 1.00 42.50 93 GLU A C 1
ATOM 710 O O . GLU A 1 93 ? -15.365 4.506 -48.361 1.00 42.50 93 GLU A O 1
ATOM 715 N N . ASP A 1 94 ? -13.413 5.231 -49.162 1.00 44.38 94 ASP A N 1
ATOM 716 C CA . ASP A 1 94 ? -12.655 4.017 -48.765 1.00 44.38 94 ASP A CA 1
ATOM 717 C C . ASP A 1 94 ? -11.334 4.263 -47.979 1.00 44.38 94 ASP A C 1
ATOM 719 O O . ASP A 1 94 ? -10.323 3.580 -48.168 1.00 44.38 94 ASP A O 1
ATOM 723 N N . ALA A 1 95 ? -11.276 5.261 -47.087 1.00 43.97 95 ALA A N 1
ATOM 724 C CA . ALA A 1 95 ? -10.071 5.513 -46.274 1.00 43.97 95 ALA A CA 1
ATOM 725 C C . ALA A 1 95 ? -10.094 4.753 -44.928 1.00 43.97 95 ALA A C 1
ATOM 727 O O . ALA A 1 95 ? -11.038 4.901 -44.154 1.00 43.97 95 ALA A O 1
ATOM 728 N N . ILE A 1 96 ? -9.033 3.996 -44.604 1.00 47.78 96 ILE A N 1
ATOM 729 C CA . ILE A 1 96 ? -8.888 3.241 -43.343 1.00 47.78 96 ILE A CA 1
ATOM 730 C C . ILE A 1 96 ? -7.675 3.750 -42.545 1.00 47.78 96 ILE A C 1
ATOM 732 O O . ILE A 1 96 ? -6.556 3.853 -43.042 1.00 47.78 96 ILE A O 1
ATOM 736 N N . VAL A 1 97 ? -7.856 4.026 -41.253 1.00 45.81 97 VAL A N 1
ATOM 737 C CA . VAL A 1 97 ? -6.723 4.329 -40.361 1.00 45.81 97 VAL A CA 1
ATOM 738 C C . VAL A 1 97 ? -6.062 3.027 -39.919 1.00 45.81 97 VAL A C 1
ATOM 740 O O . VAL A 1 97 ? -6.723 2.178 -39.326 1.00 45.81 97 VAL A O 1
ATOM 743 N N . VAL A 1 98 ? -4.758 2.866 -40.158 1.00 44.78 98 VAL A N 1
ATOM 744 C CA . VAL A 1 98 ? -3.996 1.695 -39.699 1.00 44.78 98 VAL A CA 1
ATOM 745 C C . VAL A 1 98 ? -2.847 2.154 -38.805 1.00 44.78 98 VAL A C 1
ATOM 747 O O . VAL A 1 98 ? -1.782 2.573 -39.254 1.00 44.78 98 VAL A O 1
ATOM 750 N N . ALA A 1 99 ? -3.049 2.060 -37.494 1.00 41.66 99 ALA A N 1
ATOM 751 C CA . ALA A 1 99 ? -1.966 2.270 -36.543 1.00 41.66 99 ALA A CA 1
ATOM 752 C C . ALA A 1 99 ? -0.988 1.088 -36.620 1.00 41.66 99 ALA A C 1
ATOM 754 O O . ALA A 1 99 ? -1.379 -0.060 -36.405 1.00 41.66 99 ALA A O 1
ATOM 755 N N . ARG A 1 100 ? 0.285 1.353 -36.931 1.00 39.16 100 ARG A N 1
ATOM 756 C CA . ARG A 1 100 ? 1.341 0.342 -36.871 1.00 39.16 100 ARG A CA 1
ATOM 757 C C . ARG A 1 100 ? 2.135 0.570 -35.592 1.00 39.16 100 ARG A C 1
ATOM 759 O O . ARG A 1 100 ? 2.885 1.534 -35.476 1.00 39.16 100 ARG A O 1
ATOM 766 N N . MET A 1 101 ? 2.017 -0.342 -34.633 1.00 38.00 101 MET A N 1
ATOM 767 C CA . MET A 1 101 ? 3.015 -0.422 -33.568 1.00 38.00 101 MET A CA 1
ATOM 768 C C . MET A 1 101 ? 4.323 -0.896 -34.202 1.00 38.00 101 MET A C 1
ATOM 770 O O . MET A 1 101 ? 4.496 -2.077 -34.500 1.00 38.00 101 MET A O 1
ATOM 774 N N . THR A 1 102 ? 5.224 0.033 -34.505 1.00 38.09 102 THR A N 1
ATOM 775 C CA . THR A 1 102 ? 6.562 -0.325 -34.963 1.00 38.09 102 THR A CA 1
ATOM 776 C C . THR A 1 102 ? 7.350 -0.773 -33.738 1.00 38.09 102 THR A C 1
ATOM 778 O O . THR A 1 102 ? 7.741 0.058 -32.923 1.00 38.09 102 THR A O 1
ATOM 781 N N . GLU A 1 103 ? 7.597 -2.077 -33.587 1.00 32.62 103 GLU A N 1
ATOM 782 C CA . GLU A 1 103 ? 8.696 -2.522 -32.727 1.00 32.62 103 GLU A CA 1
ATOM 783 C C . GLU A 1 103 ? 9.973 -1.811 -33.191 1.00 32.62 103 GLU A C 1
ATOM 785 O O . GLU A 1 103 ? 10.325 -1.843 -34.377 1.00 32.62 103 GLU A O 1
ATOM 790 N N . LEU A 1 104 ? 10.644 -1.138 -32.255 1.00 33.22 104 LEU A N 1
ATOM 791 C CA . LEU A 1 104 ? 11.930 -0.484 -32.466 1.00 33.22 104 LEU A CA 1
ATOM 792 C C . LEU A 1 104 ? 12.936 -1.501 -33.020 1.00 33.22 104 LEU A C 1
ATOM 794 O O . LEU A 1 104 ? 13.560 -2.252 -32.274 1.00 33.22 104 LEU A O 1
ATOM 798 N N . ARG A 1 105 ? 13.154 -1.497 -34.337 1.00 28.81 105 ARG A N 1
ATOM 799 C CA . ARG A 1 105 ? 14.386 -2.047 -34.903 1.00 28.81 105 ARG A CA 1
ATOM 800 C C . ARG A 1 105 ? 15.496 -1.047 -34.616 1.00 28.81 105 ARG A C 1
ATOM 802 O O . ARG A 1 105 ? 15.614 -0.033 -35.301 1.00 28.81 105 ARG A O 1
ATOM 809 N N . SER A 1 106 ? 16.304 -1.335 -33.600 1.00 32.94 106 SER A N 1
ATOM 810 C CA . SER A 1 106 ? 17.598 -0.688 -33.435 1.00 32.94 106 SER A CA 1
ATOM 811 C C . SER A 1 106 ? 18.454 -0.984 -34.668 1.00 32.94 106 SER A C 1
ATOM 813 O O . SER A 1 106 ? 18.700 -2.134 -35.039 1.00 32.94 106 SER A O 1
ATOM 815 N N . ALA A 1 107 ? 18.891 0.073 -35.346 1.00 30.48 107 ALA A N 1
ATOM 816 C CA . ALA A 1 107 ? 19.984 -0.042 -36.289 1.00 30.48 107 ALA A CA 1
ATOM 817 C C . ALA A 1 107 ? 21.264 -0.379 -35.505 1.00 30.48 107 ALA A C 1
ATOM 819 O O . ALA A 1 107 ? 21.580 0.271 -34.510 1.00 30.48 107 ALA A O 1
ATOM 820 N N . SER A 1 108 ? 21.997 -1.370 -36.016 1.00 31.22 108 SER A N 1
ATOM 821 C CA . SER A 1 108 ? 23.236 -1.975 -35.503 1.00 31.22 108 SER A CA 1
ATOM 822 C C . SER A 1 108 ? 23.068 -2.984 -34.357 1.00 31.22 108 SER A C 1
ATOM 824 O O . SER A 1 108 ? 22.438 -2.733 -33.336 1.00 31.22 108 SER A O 1
ATOM 826 N N . GLY A 1 109 ? 23.604 -4.182 -34.601 1.00 37.44 109 GLY A N 1
ATOM 827 C CA . GLY A 1 109 ? 23.421 -5.358 -33.771 1.00 37.44 109 GLY A CA 1
ATOM 828 C C . GLY A 1 109 ? 24.181 -5.298 -32.453 1.00 37.44 109 GLY A C 1
ATOM 829 O O . GLY A 1 109 ? 25.406 -5.339 -32.426 1.00 37.44 109 GLY A O 1
ATOM 830 N N . SER A 1 110 ? 23.415 -5.328 -31.376 1.00 29.47 110 SER A N 1
ATOM 831 C CA . SER A 1 110 ? 23.696 -6.043 -30.137 1.00 29.47 110 SER A CA 1
ATOM 832 C C . SER A 1 110 ? 22.342 -6.309 -29.469 1.00 29.47 110 SER A C 1
ATOM 834 O O . SER A 1 110 ? 21.383 -5.564 -29.674 1.00 29.47 110 SER A O 1
ATOM 836 N N . SER A 1 111 ? 22.227 -7.423 -28.745 1.00 31.05 111 SER A N 1
ATOM 837 C CA . SER A 1 111 ? 21.053 -7.769 -27.928 1.00 31.05 111 SER A CA 1
ATOM 838 C C . SER A 1 111 ? 20.582 -6.557 -27.099 1.00 31.05 111 SER A C 1
ATOM 840 O O . SER A 1 111 ? 21.448 -5.781 -26.689 1.00 31.05 111 SER A O 1
ATOM 842 N N . PRO A 1 112 ? 19.274 -6.364 -26.817 1.00 38.94 112 PRO A N 1
ATOM 843 C CA . PRO A 1 112 ? 18.823 -5.271 -25.962 1.00 38.94 112 PRO A CA 1
ATOM 844 C C . PRO A 1 112 ? 19.327 -5.517 -24.536 1.00 38.94 112 PRO A C 1
ATOM 846 O O . PRO A 1 112 ? 18.690 -6.195 -23.735 1.00 38.94 112 PRO A O 1
ATOM 849 N N . GLU A 1 113 ? 20.512 -5.006 -24.223 1.00 40.50 113 GLU A N 1
ATOM 850 C CA . GLU A 1 113 ? 20.947 -4.842 -22.845 1.00 40.50 113 GLU A CA 1
ATOM 851 C C . GLU A 1 113 ? 19.998 -3.838 -22.183 1.00 40.50 113 GLU A C 1
ATOM 853 O O . GLU A 1 113 ? 19.780 -2.732 -22.688 1.00 40.50 113 GLU A O 1
ATOM 858 N N . SER A 1 114 ? 19.394 -4.244 -21.066 1.00 48.22 114 SER A N 1
ATOM 859 C CA . SER A 1 114 ? 18.537 -3.398 -20.238 1.00 48.22 114 SER A CA 1
ATOM 860 C C . SER A 1 114 ? 19.251 -2.079 -19.933 1.00 48.22 114 SER A C 1
ATOM 862 O O . SER A 1 114 ? 20.285 -2.078 -19.259 1.00 48.22 114 SER A O 1
ATOM 864 N N . LYS A 1 115 ? 18.718 -0.944 -20.397 1.00 57.62 115 LYS A N 1
ATOM 865 C CA . LYS A 1 115 ? 19.258 0.362 -20.006 1.00 57.62 115 LYS A CA 1
ATOM 866 C C . LYS A 1 115 ? 18.996 0.573 -18.518 1.00 57.62 115 LYS A C 1
ATOM 868 O O . LYS A 1 115 ? 17.853 0.742 -18.099 1.00 57.62 115 LYS A O 1
ATOM 873 N N . ALA A 1 116 ? 20.061 0.561 -17.725 1.00 65.94 116 ALA A N 1
ATOM 874 C CA . ALA A 1 116 ? 20.004 1.005 -16.343 1.00 65.94 116 ALA A CA 1
ATOM 875 C C . ALA A 1 116 ? 19.662 2.504 -16.302 1.00 65.94 116 ALA A C 1
ATOM 877 O O . ALA A 1 116 ? 20.206 3.301 -17.070 1.00 65.94 116 ALA A O 1
ATOM 878 N N . HIS A 1 117 ? 18.756 2.883 -15.407 1.00 79.69 117 HIS A N 1
ATOM 879 C CA . HIS A 1 117 ? 18.474 4.277 -15.085 1.00 79.69 117 HIS A CA 1
ATOM 880 C C . HIS A 1 117 ? 19.734 4.999 -14.567 1.00 79.69 117 HIS A C 1
ATOM 882 O O . HIS A 1 117 ? 20.618 4.397 -13.954 1.00 79.69 117 HIS A O 1
ATOM 888 N N . SER A 1 118 ? 19.847 6.300 -14.853 1.00 88.50 118 SER A N 1
ATOM 889 C CA . SER A 1 118 ? 21.012 7.090 -14.435 1.00 88.50 118 SER A CA 1
ATOM 890 C C . SER A 1 118 ? 21.000 7.346 -12.925 1.00 88.50 118 SER A C 1
ATOM 892 O O . SER A 1 118 ? 19.933 7.520 -12.348 1.00 88.50 118 SER A O 1
ATOM 894 N N . VAL A 1 119 ? 22.177 7.483 -12.299 1.00 91.88 119 VAL A N 1
ATOM 895 C CA . VAL A 1 119 ? 22.297 7.826 -10.863 1.00 91.88 119 VAL A CA 1
ATOM 896 C C . VAL A 1 119 ? 21.524 9.102 -10.516 1.00 91.88 119 VAL A C 1
ATOM 898 O O . VAL A 1 119 ? 20.887 9.178 -9.468 1.00 91.88 119 VAL A O 1
ATOM 901 N N . LYS A 1 120 ? 21.551 10.100 -11.409 1.00 89.69 120 LYS A N 1
ATOM 902 C CA . LYS A 1 120 ? 20.784 11.339 -11.247 1.00 89.69 120 LYS A CA 1
ATOM 903 C C . LYS A 1 120 ? 19.278 11.047 -11.197 1.00 89.69 120 LYS A C 1
ATOM 905 O O . LYS A 1 120 ? 18.624 11.463 -10.248 1.00 89.69 120 LYS A O 1
ATOM 910 N N . GLY A 1 121 ? 18.771 10.282 -12.164 1.00 90.69 121 GLY A N 1
ATOM 911 C CA . GLY A 1 121 ? 17.367 9.874 -12.225 1.00 90.69 121 GLY A CA 1
ATOM 912 C C . GLY A 1 121 ? 16.935 9.034 -11.021 1.00 90.69 121 GLY A C 1
ATOM 913 O O . GLY A 1 121 ? 15.846 9.238 -10.493 1.00 90.69 121 GLY A O 1
ATOM 914 N N . THR A 1 122 ? 17.810 8.158 -10.509 1.00 91.25 122 THR A N 1
ATOM 915 C CA . THR A 1 122 ? 17.576 7.424 -9.253 1.00 91.25 122 THR A CA 1
ATOM 916 C C . THR A 1 122 ? 17.372 8.378 -8.078 1.00 91.25 122 THR A C 1
ATOM 918 O O . THR A 1 122 ? 16.427 8.217 -7.313 1.00 91.25 122 THR A O 1
ATOM 921 N N . LEU A 1 123 ? 18.249 9.373 -7.911 1.00 93.00 123 LEU A N 1
ATOM 922 C CA . LEU A 1 123 ? 18.135 10.324 -6.803 1.00 93.00 123 LEU A CA 1
ATOM 923 C C . LEU A 1 123 ? 16.888 11.200 -6.939 1.00 93.00 123 LEU A C 1
ATOM 925 O O . LEU A 1 123 ? 16.189 11.403 -5.951 1.00 93.00 123 LEU A O 1
ATOM 929 N N . GLU A 1 124 ? 16.571 11.668 -8.146 1.00 91.56 124 GLU A N 1
ATOM 930 C CA . GLU A 1 124 ? 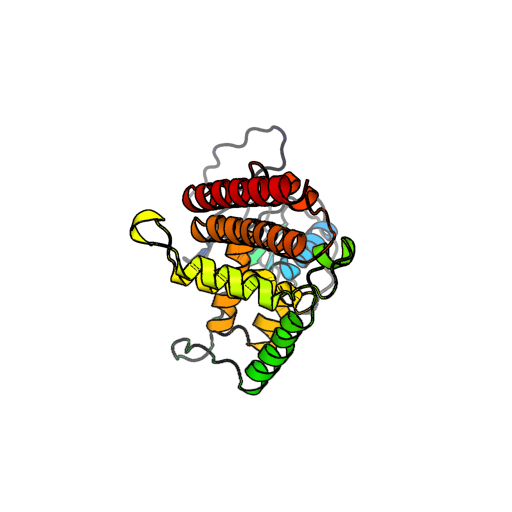15.346 12.431 -8.416 1.00 91.56 124 GLU A CA 1
ATOM 931 C C . GLU A 1 124 ? 14.091 11.604 -8.100 1.00 91.56 124 GLU A C 1
ATOM 933 O O . GLU A 1 124 ? 13.205 12.092 -7.399 1.00 91.56 124 GLU A O 1
ATOM 938 N N . PHE A 1 125 ? 14.053 10.331 -8.507 1.00 92.44 125 PHE A N 1
ATOM 939 C CA . PHE A 1 125 ? 12.986 9.398 -8.139 1.00 92.44 125 PHE A CA 1
ATOM 940 C C . PHE A 1 125 ? 12.836 9.288 -6.613 1.00 92.44 125 PHE A C 1
ATOM 942 O O . PHE A 1 125 ? 11.742 9.474 -6.081 1.00 92.44 125 PHE A O 1
ATOM 949 N N . LEU A 1 126 ? 13.935 9.059 -5.887 1.00 94.56 126 LEU A N 1
ATOM 950 C CA . LEU A 1 126 ? 13.912 8.925 -4.426 1.00 94.56 126 LEU A CA 1
ATOM 951 C C . LEU A 1 126 ? 13.492 10.222 -3.715 1.00 94.56 126 LEU A C 1
ATOM 953 O O . LEU A 1 126 ? 12.812 10.162 -2.689 1.00 94.56 126 LEU A O 1
ATOM 957 N N . HIS A 1 127 ? 13.863 11.387 -4.252 1.00 90.44 127 HIS A N 1
ATOM 958 C CA . HIS A 1 127 ? 13.409 12.678 -3.739 1.00 90.44 127 HIS A CA 1
ATOM 959 C C . HIS A 1 127 ? 11.899 12.870 -3.902 1.00 90.44 127 HIS A C 1
ATOM 961 O O . HIS A 1 127 ? 11.280 13.447 -3.015 1.00 90.44 127 HIS A O 1
ATOM 967 N N . ILE A 1 128 ? 11.289 12.366 -4.978 1.00 90.88 128 ILE A N 1
ATOM 968 C CA . ILE A 1 128 ? 9.829 12.430 -5.147 1.00 90.88 128 ILE A CA 1
ATOM 969 C C . ILE A 1 128 ? 9.120 11.425 -4.236 1.00 90.88 128 ILE A C 1
ATOM 971 O O . ILE A 1 128 ? 8.119 11.775 -3.614 1.00 90.88 128 ILE A O 1
ATOM 975 N N . VAL A 1 129 ? 9.659 10.210 -4.078 1.00 94.25 129 VAL A N 1
ATOM 976 C CA . VAL A 1 129 ? 9.110 9.200 -3.149 1.00 94.25 129 VAL A CA 1
ATOM 977 C C . VAL A 1 129 ? 9.040 9.728 -1.709 1.00 94.25 129 VAL A C 1
ATOM 979 O O . VAL A 1 129 ? 8.129 9.368 -0.964 1.00 94.25 129 VAL A O 1
ATOM 982 N N . GLU A 1 130 ? 9.955 10.618 -1.305 1.00 95.25 130 GLU A N 1
ATOM 983 C CA . GLU A 1 130 ? 9.930 11.264 0.015 1.00 95.25 130 GLU A CA 1
ATOM 984 C C . GLU A 1 130 ? 8.606 11.977 0.311 1.00 95.25 130 GLU A C 1
ATOM 986 O O . GLU A 1 130 ? 8.155 11.936 1.459 1.00 95.25 130 GLU A O 1
ATOM 991 N N . ASN A 1 131 ? 7.932 12.525 -0.707 1.00 94.81 131 ASN A N 1
ATOM 992 C CA . ASN A 1 131 ? 6.648 13.202 -0.534 1.00 94.81 131 ASN A CA 1
ATOM 993 C C . ASN A 1 131 ? 5.616 12.304 0.159 1.00 94.81 131 ASN A C 1
ATOM 995 O O . ASN A 1 131 ? 4.833 12.802 0.961 1.00 94.81 131 ASN A O 1
ATOM 999 N N . LEU A 1 132 ? 5.660 10.982 -0.044 1.00 94.75 132 LEU A N 1
ATOM 1000 C CA . LEU A 1 132 ? 4.739 10.033 0.593 1.00 94.75 132 LEU A CA 1
ATOM 1001 C C . LEU A 1 132 ? 4.859 10.007 2.124 1.00 94.75 132 LEU A C 1
ATOM 1003 O O . LEU A 1 132 ? 3.888 9.682 2.801 1.00 94.75 132 LEU A O 1
ATOM 1007 N N . LYS A 1 133 ? 6.017 10.386 2.685 1.00 96.75 133 LYS A N 1
ATOM 1008 C CA . LYS A 1 133 ? 6.222 10.534 4.140 1.00 96.75 133 LYS A CA 1
ATOM 1009 C C . LYS A 1 133 ? 5.576 11.805 4.691 1.00 96.75 133 LYS A C 1
ATOM 1011 O O . LYS A 1 133 ? 5.285 11.909 5.884 1.00 96.75 133 LYS A O 1
ATOM 1016 N N . ARG A 1 134 ? 5.382 12.803 3.829 1.00 93.62 134 ARG A N 1
ATOM 1017 C CA . ARG A 1 134 ? 4.863 14.130 4.182 1.00 93.62 134 ARG A CA 1
ATOM 1018 C C . ARG A 1 134 ? 3.381 14.273 3.855 1.00 93.62 134 ARG A C 1
ATOM 1020 O O . ARG A 1 134 ? 2.680 14.996 4.564 1.00 93.62 134 ARG A O 1
ATOM 1027 N N . THR A 1 135 ? 2.897 13.569 2.839 1.00 93.94 135 THR A N 1
ATOM 1028 C CA . THR A 1 135 ? 1.486 13.527 2.459 1.00 93.94 135 THR A CA 1
ATOM 1029 C C . THR A 1 135 ? 0.703 12.722 3.485 1.00 93.94 135 THR A C 1
ATOM 1031 O O . THR A 1 135 ? 0.919 11.525 3.661 1.00 93.94 135 THR A O 1
ATOM 1034 N N . LYS A 1 136 ? -0.199 13.400 4.196 1.00 96.12 136 LYS A N 1
ATOM 1035 C CA . LYS A 1 136 ? -1.069 12.799 5.209 1.00 96.12 136 LYS A CA 1
ATOM 1036 C C . LYS A 1 136 ? -2.338 12.254 4.573 1.00 96.12 136 LYS A C 1
ATOM 1038 O O . LYS A 1 136 ? -2.912 12.909 3.704 1.00 96.12 136 LYS A O 1
ATOM 1043 N N . ARG A 1 137 ? -2.801 11.089 5.034 1.00 96.19 137 ARG A N 1
ATOM 1044 C CA . ARG A 1 137 ? -4.016 10.459 4.503 1.00 96.19 137 ARG A CA 1
ATOM 1045 C C . ARG A 1 137 ? -5.245 11.332 4.780 1.00 96.19 137 ARG A C 1
ATOM 1047 O O . ARG A 1 137 ? -5.627 11.573 5.925 1.00 96.19 137 ARG A O 1
ATOM 1054 N N . THR A 1 138 ? -5.872 11.813 3.706 1.00 93.62 138 THR A N 1
ATOM 1055 C CA . THR A 1 138 ? -6.917 12.850 3.748 1.00 93.62 138 THR A CA 1
ATOM 1056 C C . THR A 1 138 ? -8.158 12.423 4.529 1.00 93.62 138 THR A C 1
ATOM 1058 O O . THR A 1 138 ? -8.760 13.251 5.208 1.00 93.62 138 THR A O 1
ATOM 1061 N N . GLY A 1 139 ? -8.509 11.131 4.494 1.00 94.88 139 GLY A N 1
ATOM 1062 C CA . GLY A 1 139 ? -9.631 10.580 5.261 1.00 94.88 139 GLY A CA 1
ATOM 1063 C C . GLY A 1 139 ? -9.534 10.901 6.755 1.00 94.88 139 GLY A C 1
ATOM 1064 O O . GLY A 1 139 ? -10.512 11.354 7.345 1.00 94.88 139 GLY A O 1
ATOM 1065 N N . TRP A 1 140 ? -8.346 10.773 7.347 1.00 97.44 140 TRP A N 1
ATOM 1066 C CA . TRP A 1 140 ? -8.114 11.067 8.764 1.00 97.44 140 TRP A CA 1
ATOM 1067 C C . TRP A 1 140 ? -8.186 12.563 9.065 1.00 97.44 140 TRP A C 1
ATOM 1069 O O . TRP A 1 140 ? -8.854 12.972 10.014 1.00 97.44 140 TRP A O 1
ATOM 1079 N N . ILE A 1 141 ? -7.569 13.395 8.218 1.00 94.56 141 ILE A N 1
ATOM 1080 C CA . ILE A 1 141 ? -7.593 14.858 8.377 1.00 94.56 141 ILE A CA 1
ATOM 1081 C C . ILE A 1 141 ? -9.031 15.386 8.330 1.00 94.56 141 ILE A C 1
ATOM 1083 O O . ILE A 1 141 ? -9.406 16.219 9.156 1.00 94.56 141 ILE A O 1
ATOM 1087 N N . ASN A 1 142 ? -9.835 14.884 7.390 1.00 94.62 142 ASN A N 1
ATOM 1088 C CA . ASN A 1 142 ? -11.235 15.274 7.224 1.00 94.62 142 ASN A CA 1
ATOM 1089 C C . ASN A 1 142 ? -12.113 14.850 8.411 1.00 94.62 142 ASN A C 1
ATOM 1091 O O . ASN A 1 142 ? -13.131 15.485 8.663 1.00 94.62 142 ASN A O 1
ATOM 1095 N N . ASN A 1 143 ? -11.695 13.826 9.161 1.00 95.12 143 ASN A N 1
ATOM 1096 C CA . ASN A 1 143 ? -12.342 13.370 10.393 1.00 95.12 143 ASN A CA 1
ATOM 1097 C C . ASN A 1 143 ? -11.686 13.949 11.663 1.00 95.12 143 ASN A C 1
ATOM 1099 O O . ASN A 1 143 ? -11.916 13.459 12.763 1.00 95.12 143 ASN A O 1
ATOM 1103 N N . GLY A 1 144 ? -10.864 14.996 11.529 1.00 94.50 144 GLY A N 1
ATOM 1104 C CA . GLY A 1 144 ? -10.299 15.732 12.662 1.00 94.50 144 GLY A CA 1
ATOM 1105 C C . GLY A 1 144 ? -9.098 15.076 13.351 1.00 94.50 144 GLY A C 1
ATOM 1106 O O . GLY A 1 144 ? -8.585 15.649 14.310 1.00 94.50 144 GLY A O 1
ATOM 1107 N N . ILE A 1 145 ? -8.597 13.941 12.858 1.00 95.62 145 ILE A N 1
ATOM 1108 C CA . ILE A 1 145 ? -7.477 13.210 13.469 1.00 95.62 145 ILE A CA 1
ATOM 1109 C C . ILE A 1 145 ? -6.151 13.934 13.209 1.00 95.62 145 ILE A C 1
ATOM 1111 O O . ILE A 1 145 ? -5.740 14.110 12.054 1.00 95.62 145 ILE A O 1
ATOM 1115 N N . LYS A 1 146 ? -5.463 14.363 14.279 1.00 90.88 146 LYS A N 1
ATOM 1116 C CA . LYS A 1 146 ? -4.158 15.043 14.210 1.00 90.88 146 LYS A CA 1
ATOM 1117 C C . LYS A 1 146 ? -3.270 14.682 15.419 1.00 90.88 146 LYS A C 1
ATOM 1119 O O . LYS A 1 146 ? -3.648 15.022 16.534 1.00 90.88 146 LYS A O 1
ATOM 1124 N N . PRO A 1 147 ? -2.057 14.125 15.209 1.00 91.50 147 PRO A N 1
ATOM 1125 C CA . PRO A 1 147 ? -1.415 13.885 13.914 1.00 91.50 147 PRO A CA 1
ATOM 1126 C C . PRO A 1 147 ? -1.950 12.634 13.194 1.00 91.50 147 PRO A C 1
ATOM 1128 O O . PRO A 1 147 ? -2.041 11.561 13.776 1.00 91.50 147 PRO A O 1
ATOM 1131 N N . ALA A 1 148 ? -2.235 12.769 11.895 1.00 96.06 148 ALA A N 1
ATOM 1132 C CA . ALA A 1 148 ? -2.561 11.643 11.020 1.00 96.06 148 ALA A CA 1
ATOM 1133 C C . ALA A 1 148 ? -1.293 10.954 10.477 1.00 96.06 148 ALA A C 1
ATOM 1135 O O . ALA A 1 148 ? -0.228 11.577 10.334 1.00 96.06 148 ALA A O 1
ATOM 1136 N N . GLU A 1 149 ? -1.423 9.679 10.123 1.00 98.00 149 GLU A N 1
ATOM 1137 C CA . GLU A 1 149 ? -0.408 8.909 9.409 1.00 98.00 149 GLU A CA 1
ATOM 1138 C C . GLU A 1 149 ? -0.170 9.469 7.997 1.00 98.00 149 GLU A C 1
ATOM 1140 O O . GLU A 1 149 ? -1.004 10.179 7.414 1.00 98.00 149 GLU A O 1
ATOM 1145 N N . SER A 1 150 ? 1.006 9.175 7.457 1.00 98.44 150 SER A N 1
ATOM 1146 C CA . SER A 1 150 ? 1.364 9.445 6.068 1.00 98.44 150 SER A CA 1
ATOM 1147 C C . SER A 1 150 ? 1.000 8.282 5.140 1.00 98.44 150 SER A C 1
ATOM 1149 O O . SER A 1 150 ? 0.735 7.173 5.596 1.00 98.44 150 SER A O 1
ATOM 1151 N N . ILE A 1 151 ? 1.024 8.514 3.826 1.00 97.06 151 ILE A N 1
ATOM 1152 C CA . ILE A 1 151 ? 0.833 7.443 2.831 1.00 97.06 151 ILE A CA 1
ATOM 1153 C C . ILE A 1 151 ? 1.936 6.379 2.954 1.00 97.06 151 ILE A C 1
ATOM 1155 O O . ILE A 1 151 ? 1.676 5.185 2.827 1.00 97.06 151 ILE A O 1
ATOM 1159 N N . ALA A 1 152 ? 3.167 6.791 3.269 1.00 98.00 152 ALA A N 1
ATOM 1160 C CA . ALA A 1 152 ? 4.260 5.851 3.504 1.00 98.00 152 ALA A CA 1
ATOM 1161 C C . ALA A 1 152 ? 4.023 4.941 4.728 1.00 98.00 152 ALA A C 1
ATOM 1163 O O . ALA A 1 152 ? 4.398 3.770 4.680 1.00 98.00 152 ALA A O 1
ATOM 1164 N N . ASP A 1 153 ? 3.398 5.450 5.799 1.00 98.56 153 ASP A N 1
ATOM 1165 C CA . ASP A 1 153 ? 3.062 4.652 6.994 1.00 98.56 153 ASP A CA 1
ATOM 1166 C C . ASP A 1 153 ? 2.045 3.548 6.647 1.00 98.56 153 ASP A C 1
ATOM 1168 O O . ASP A 1 153 ? 2.251 2.377 6.978 1.00 98.56 153 ASP A O 1
ATOM 1172 N N . HIS A 1 154 ? 1.011 3.921 5.889 1.00 98.56 154 HIS A N 1
ATOM 1173 C CA . HIS A 1 154 ? -0.021 3.026 5.366 1.00 98.56 154 HIS A CA 1
ATOM 1174 C C . HIS A 1 154 ? 0.581 1.893 4.511 1.00 98.56 154 HIS A C 1
ATOM 1176 O O . HIS A 1 154 ? 0.428 0.707 4.825 1.00 98.56 154 HIS A O 1
ATOM 1182 N N . MET A 1 155 ? 1.365 2.240 3.481 1.00 98.50 155 MET A N 1
ATOM 1183 C CA . MET A 1 155 ? 1.998 1.246 2.601 1.00 98.50 155 MET A CA 1
ATOM 1184 C C . MET A 1 155 ? 2.988 0.336 3.342 1.00 98.50 155 MET A C 1
ATOM 1186 O O . MET A 1 155 ? 3.115 -0.849 3.014 1.00 98.50 155 MET A O 1
ATOM 1190 N N . TYR A 1 156 ? 3.684 0.855 4.362 1.00 98.75 156 TYR A N 1
ATOM 1191 C CA . TYR A 1 156 ? 4.566 0.041 5.197 1.00 98.75 156 TYR A CA 1
ATOM 1192 C C . TYR A 1 156 ? 3.781 -1.062 5.909 1.00 98.75 156 TYR A C 1
ATOM 1194 O O . TYR A 1 156 ? 4.161 -2.234 5.825 1.00 98.75 156 TYR A O 1
ATOM 1202 N N . ARG A 1 157 ? 2.665 -0.729 6.571 1.00 98.69 157 ARG A N 1
ATOM 1203 C CA . ARG A 1 157 ? 1.888 -1.739 7.297 1.00 98.69 157 ARG A CA 1
ATOM 1204 C C . ARG A 1 157 ? 1.204 -2.727 6.350 1.00 98.69 157 ARG A C 1
ATOM 1206 O O . ARG A 1 157 ? 1.199 -3.916 6.661 1.00 98.69 157 ARG A O 1
ATOM 1213 N N . MET A 1 158 ? 0.756 -2.300 5.169 1.00 98.56 158 MET A N 1
ATOM 1214 C CA . MET A 1 158 ? 0.294 -3.227 4.122 1.00 98.56 158 MET A CA 1
ATOM 1215 C C . MET A 1 158 ? 1.384 -4.216 3.689 1.00 98.56 158 MET A C 1
ATOM 1217 O O . MET A 1 158 ? 1.130 -5.411 3.549 1.00 98.56 158 MET A O 1
ATOM 1221 N N . SER A 1 159 ? 2.621 -3.746 3.525 1.00 98.06 159 SER A N 1
ATOM 1222 C CA . SER A 1 159 ? 3.754 -4.610 3.162 1.00 98.06 159 SER A CA 1
ATOM 1223 C C . SER A 1 159 ? 4.069 -5.623 4.265 1.00 98.06 159 SER A C 1
ATOM 1225 O O . SER A 1 159 ? 4.379 -6.783 3.989 1.00 98.06 159 SER A O 1
ATOM 1227 N N . MET A 1 160 ? 3.923 -5.211 5.529 1.00 98.56 160 MET A N 1
ATOM 1228 C CA . MET A 1 160 ? 4.019 -6.115 6.675 1.00 98.56 160 MET A CA 1
ATOM 1229 C C . MET A 1 160 ? 2.890 -7.152 6.688 1.00 98.56 160 MET A C 1
ATOM 1231 O O . MET A 1 160 ? 3.155 -8.308 7.000 1.00 98.56 160 MET A O 1
ATOM 1235 N N . MET A 1 161 ? 1.660 -6.789 6.309 1.00 98.19 161 MET A N 1
ATOM 1236 C CA . MET A 1 161 ? 0.559 -7.752 6.153 1.00 98.19 161 MET A CA 1
ATOM 1237 C C . MET A 1 161 ? 0.863 -8.781 5.062 1.00 98.19 161 MET A C 1
ATOM 1239 O O . MET A 1 161 ? 0.662 -9.975 5.276 1.00 98.19 161 MET A O 1
ATOM 1243 N N . ALA A 1 162 ? 1.409 -8.342 3.924 1.00 97.62 162 ALA A N 1
ATOM 1244 C CA . ALA A 1 162 ? 1.803 -9.241 2.844 1.00 97.62 162 ALA A CA 1
ATOM 1245 C C . ALA A 1 162 ? 2.897 -10.233 3.283 1.00 97.62 162 ALA A C 1
ATOM 1247 O O . ALA A 1 162 ? 2.838 -11.407 2.928 1.00 97.62 162 ALA A O 1
ATOM 1248 N N . LEU A 1 163 ? 3.842 -9.825 4.139 1.00 97.50 163 LEU A N 1
ATOM 1249 C CA . LEU A 1 163 ? 4.843 -10.739 4.711 1.00 97.50 163 LEU A CA 1
ATOM 1250 C C . LEU A 1 163 ? 4.243 -11.880 5.552 1.00 97.50 163 LEU A C 1
ATOM 1252 O O . LEU A 1 163 ? 4.887 -12.921 5.689 1.00 97.50 163 LEU A O 1
ATOM 1256 N N . LEU A 1 164 ? 3.036 -11.705 6.099 1.00 96.25 164 LEU A N 1
ATOM 1257 C CA . LEU A 1 164 ? 2.340 -12.723 6.894 1.00 96.25 164 LEU A CA 1
ATOM 1258 C C . LEU A 1 164 ? 1.601 -13.763 6.038 1.00 96.25 164 LEU A C 1
ATOM 1260 O O . LEU A 1 164 ? 1.047 -14.713 6.591 1.00 96.25 164 LEU A O 1
ATOM 1264 N N . ILE A 1 165 ? 1.587 -13.609 4.710 1.00 92.88 165 ILE A N 1
ATOM 1265 C CA . ILE A 1 165 ? 0.959 -14.569 3.800 1.00 92.88 165 ILE A CA 1
ATOM 1266 C C . ILE A 1 165 ? 1.675 -15.923 3.887 1.00 92.88 165 ILE A C 1
ATOM 1268 O O . ILE A 1 165 ? 2.876 -16.042 3.620 1.00 92.88 165 ILE A O 1
ATOM 1272 N N . ASP A 1 166 ? 0.902 -16.971 4.166 1.00 92.12 166 ASP A N 1
ATOM 1273 C CA . ASP A 1 166 ? 1.315 -18.346 3.906 1.00 92.12 166 ASP A CA 1
ATOM 1274 C C . ASP A 1 166 ? 0.933 -18.736 2.472 1.00 92.12 166 ASP A C 1
ATOM 1276 O O . ASP A 1 166 ? -0.216 -19.058 2.168 1.00 92.12 166 ASP A O 1
ATOM 1280 N N . GLU A 1 167 ? 1.920 -18.720 1.578 1.00 86.31 167 GLU A N 1
ATOM 1281 C CA . GLU A 1 167 ? 1.747 -18.992 0.142 1.00 86.31 167 GLU A CA 1
ATOM 1282 C C . GLU A 1 167 ? 1.131 -20.375 -0.126 1.00 86.31 167 GLU A C 1
ATOM 1284 O O . GLU A 1 167 ? 0.438 -20.563 -1.125 1.00 86.31 167 GLU A O 1
ATOM 1289 N N . LYS A 1 168 ? 1.309 -21.338 0.792 1.00 85.00 168 LYS A N 1
ATOM 1290 C CA . LYS A 1 168 ? 0.732 -22.686 0.661 1.00 85.00 168 LYS A CA 1
ATOM 1291 C C . LYS A 1 168 ? -0.785 -22.701 0.794 1.00 85.00 168 LYS A C 1
ATOM 1293 O O . LYS A 1 168 ? -1.423 -23.619 0.285 1.00 85.00 168 LYS A O 1
ATOM 1298 N N . THR A 1 169 ? -1.344 -21.739 1.520 1.00 84.81 169 THR A N 1
ATOM 1299 C CA . THR A 1 169 ? -2.776 -21.687 1.834 1.00 84.81 169 THR A CA 1
ATOM 1300 C C . THR A 1 169 ? -3.485 -20.556 1.105 1.00 84.81 169 THR A C 1
ATOM 1302 O O . THR A 1 169 ? -4.665 -20.693 0.794 1.00 84.81 169 THR A O 1
ATOM 1305 N N . ALA A 1 170 ? -2.773 -19.474 0.788 1.00 85.25 170 ALA A N 1
ATOM 1306 C CA . ALA A 1 170 ? -3.336 -18.320 0.098 1.00 85.25 170 ALA A CA 1
ATOM 1307 C C . ALA A 1 170 ? -3.384 -18.484 -1.431 1.00 85.25 170 ALA A C 1
ATOM 1309 O O . ALA A 1 170 ? -4.243 -17.885 -2.069 1.00 85.25 170 ALA A O 1
ATOM 1310 N N . GLY A 1 171 ? -2.505 -19.303 -2.025 1.00 89.12 171 GLY A N 1
ATOM 1311 C CA . GLY A 1 171 ? -2.492 -19.514 -3.478 1.00 89.12 171 GLY A CA 1
ATOM 1312 C C . GLY A 1 171 ? -2.101 -18.268 -4.282 1.00 89.12 171 GLY A C 1
ATOM 1313 O O . GLY A 1 171 ? -2.589 -18.093 -5.394 1.00 89.12 171 GLY A O 1
ATOM 1314 N N . VAL A 1 172 ? -1.248 -17.417 -3.706 1.00 93.75 172 VAL A N 1
ATOM 1315 C CA . VAL A 1 172 ? -0.739 -16.166 -4.292 1.00 93.75 172 VAL A CA 1
ATOM 1316 C C . VAL A 1 172 ? 0.778 -16.075 -4.110 1.00 93.75 172 VAL A C 1
ATOM 1318 O O . VAL A 1 172 ? 1.313 -16.659 -3.161 1.00 93.75 172 VAL A O 1
ATOM 1321 N N . ASP A 1 173 ? 1.463 -15.322 -4.971 1.00 96.12 173 ASP A N 1
ATOM 1322 C CA . ASP A 1 173 ? 2.880 -14.976 -4.794 1.00 96.12 173 ASP A CA 1
ATOM 1323 C C . ASP A 1 173 ? 3.036 -13.850 -3.760 1.00 96.12 173 ASP A C 1
ATOM 1325 O O . ASP A 1 173 ? 2.699 -12.683 -3.991 1.00 96.12 173 ASP A O 1
ATOM 1329 N N . LYS A 1 174 ? 3.608 -14.191 -2.602 1.00 96.19 174 LYS A N 1
ATOM 1330 C CA . LYS A 1 174 ? 3.822 -13.236 -1.509 1.00 96.19 174 LYS A CA 1
ATOM 1331 C C . LYS A 1 174 ? 4.771 -12.108 -1.900 1.00 96.19 174 LYS A C 1
ATOM 1333 O O . LYS A 1 174 ? 4.546 -10.964 -1.505 1.00 96.19 174 LYS A O 1
ATOM 1338 N N . ASN A 1 175 ? 5.850 -12.404 -2.624 1.00 97.56 175 ASN A N 1
ATOM 1339 C CA . ASN A 1 175 ? 6.818 -11.377 -3.013 1.00 97.56 175 ASN A CA 1
ATOM 1340 C C . ASN A 1 175 ? 6.185 -10.383 -3.984 1.00 97.56 175 ASN A C 1
ATOM 1342 O O . ASN A 1 175 ? 6.462 -9.187 -3.891 1.00 97.56 175 ASN A O 1
ATOM 1346 N N . HIS A 1 176 ? 5.312 -10.866 -4.867 1.00 97.38 176 HIS A N 1
ATOM 1347 C CA . HIS A 1 176 ? 4.533 -10.015 -5.759 1.00 97.38 176 HIS A CA 1
ATOM 1348 C C . HIS A 1 176 ? 3.565 -9.117 -4.981 1.00 97.38 176 HIS A C 1
ATOM 1350 O O . HIS A 1 176 ? 3.580 -7.903 -5.177 1.00 97.38 176 HIS A O 1
ATOM 1356 N N . CYS A 1 177 ? 2.829 -9.659 -4.001 1.00 98.25 177 CYS A N 1
ATOM 1357 C CA . CYS A 1 177 ? 1.979 -8.858 -3.110 1.00 98.25 177 CYS A CA 1
ATOM 1358 C C . CYS A 1 177 ? 2.765 -7.790 -2.328 1.00 98.25 177 CYS A C 1
ATOM 1360 O O . CYS A 1 177 ? 2.295 -6.660 -2.206 1.00 98.25 177 CYS A O 1
ATOM 1362 N N . ILE A 1 178 ? 3.957 -8.116 -1.810 1.00 98.56 178 ILE A N 1
ATOM 1363 C CA . ILE A 1 178 ? 4.815 -7.151 -1.097 1.00 98.56 178 ILE A CA 1
ATOM 1364 C C . ILE A 1 178 ? 5.235 -6.021 -2.035 1.00 98.56 178 ILE A C 1
ATOM 1366 O O . ILE A 1 178 ? 5.106 -4.849 -1.682 1.00 98.56 178 ILE A O 1
ATOM 1370 N N . LYS A 1 179 ? 5.731 -6.365 -3.230 1.00 98.44 179 LYS A N 1
ATOM 1371 C CA . LYS A 1 179 ? 6.133 -5.374 -4.232 1.00 98.44 179 LYS A CA 1
ATOM 1372 C C . LYS A 1 179 ? 4.959 -4.489 -4.627 1.00 98.44 179 LYS A C 1
ATOM 1374 O O . LYS A 1 179 ? 5.111 -3.279 -4.669 1.00 98.44 179 LYS A O 1
ATOM 1379 N N . MET A 1 180 ? 3.785 -5.065 -4.854 1.00 98.38 180 MET A N 1
ATOM 1380 C CA . MET A 1 180 ? 2.593 -4.300 -5.197 1.00 98.38 180 MET A CA 1
ATOM 1381 C C . MET A 1 180 ? 2.174 -3.361 -4.058 1.00 98.38 180 MET A C 1
ATOM 1383 O O . MET A 1 180 ? 1.924 -2.184 -4.304 1.00 98.38 180 MET A O 1
ATOM 1387 N N . ALA A 1 181 ? 2.187 -3.827 -2.805 1.00 98.44 181 ALA A N 1
ATOM 1388 C CA . ALA A 1 181 ? 1.842 -3.005 -1.645 1.00 98.44 181 ALA A CA 1
ATOM 1389 C C . ALA A 1 181 ? 2.729 -1.751 -1.509 1.00 98.44 181 ALA A C 1
ATOM 1391 O O . ALA A 1 181 ? 2.208 -0.689 -1.169 1.00 98.44 181 ALA A O 1
ATOM 1392 N N . ILE A 1 182 ? 4.032 -1.838 -1.824 1.00 97.75 182 ILE A N 1
ATOM 1393 C CA . ILE A 1 182 ? 4.955 -0.686 -1.759 1.00 97.75 182 ILE A CA 1
ATOM 1394 C C . ILE A 1 182 ? 4.824 0.306 -2.927 1.00 97.75 182 ILE A C 1
ATOM 1396 O O . ILE A 1 182 ? 5.348 1.414 -2.809 1.00 97.75 182 ILE A O 1
ATOM 1400 N N . VAL A 1 183 ? 4.184 -0.062 -4.048 1.00 96.19 183 VAL A N 1
ATOM 1401 C CA . VAL A 1 183 ? 4.024 0.833 -5.217 1.00 96.19 183 VAL A CA 1
ATOM 1402 C C . VAL A 1 183 ? 2.596 1.292 -5.486 1.00 96.19 183 VAL A C 1
ATOM 1404 O O . VAL A 1 183 ? 2.424 2.253 -6.230 1.00 96.19 183 VAL A O 1
ATOM 1407 N N . HIS A 1 184 ? 1.577 0.653 -4.914 1.00 96.69 184 HIS A N 1
ATOM 1408 C CA . HIS A 1 184 ? 0.186 0.890 -5.311 1.00 96.69 184 HIS A CA 1
ATOM 1409 C C . HIS A 1 184 ? -0.249 2.367 -5.203 1.00 96.69 184 HIS A C 1
ATOM 1411 O O . HIS A 1 184 ? -0.861 2.899 -6.126 1.00 96.69 184 HIS A O 1
ATOM 1417 N N . ASP A 1 185 ? 0.174 3.046 -4.134 1.00 95.75 185 ASP A N 1
ATOM 1418 C CA . ASP A 1 185 ? -0.106 4.460 -3.855 1.00 95.75 185 ASP A CA 1
ATOM 1419 C C . ASP A 1 185 ? 1.074 5.380 -4.225 1.00 95.75 185 ASP A C 1
ATOM 1421 O O . ASP A 1 185 ? 1.094 6.570 -3.901 1.00 95.75 185 ASP A O 1
ATOM 1425 N N . LEU A 1 186 ? 2.080 4.875 -4.951 1.00 90.88 186 LEU A N 1
ATOM 1426 C CA . LEU A 1 186 ? 3.211 5.684 -5.424 1.00 90.88 186 LEU A CA 1
ATOM 1427 C C . LEU A 1 186 ? 2.747 6.864 -6.296 1.00 90.88 186 LEU A C 1
ATOM 1429 O O . LEU A 1 186 ? 3.390 7.921 -6.311 1.00 90.88 186 LEU A O 1
ATOM 1433 N N . ALA A 1 187 ? 1.604 6.711 -6.973 1.00 85.31 187 ALA A N 1
ATOM 1434 C CA . ALA A 1 187 ? 0.974 7.757 -7.766 1.00 85.31 187 ALA A CA 1
ATOM 1435 C C . ALA A 1 187 ? 0.607 9.013 -6.947 1.00 85.31 187 ALA A C 1
ATOM 1437 O O . ALA A 1 187 ? 0.591 10.109 -7.498 1.00 85.31 187 ALA A O 1
ATOM 1438 N N . GLU A 1 188 ? 0.407 8.892 -5.631 1.00 81.94 188 GLU A N 1
ATOM 1439 C CA . GLU A 1 188 ? 0.064 10.002 -4.726 1.00 81.94 188 GLU A CA 1
ATOM 1440 C C . GLU A 1 188 ? 1.270 10.894 -4.365 1.00 81.94 188 GLU A C 1
ATOM 1442 O O . GLU A 1 188 ? 1.143 11.904 -3.668 1.00 81.94 188 GLU A O 1
ATOM 1447 N N . SER A 1 189 ? 2.471 10.548 -4.840 1.00 74.88 189 SER A N 1
ATOM 1448 C CA . SER A 1 189 ? 3.679 11.360 -4.636 1.00 74.88 189 SER A CA 1
ATOM 1449 C C . SER A 1 189 ? 3.701 12.644 -5.478 1.00 74.88 189 SER A C 1
ATOM 1451 O O . SER A 1 189 ? 4.408 13.593 -5.115 1.00 74.88 189 SER A O 1
ATOM 1453 N N . LEU A 1 190 ? 2.952 12.678 -6.594 1.00 73.38 190 LEU A N 1
ATOM 1454 C CA . LEU A 1 190 ? 2.865 13.798 -7.540 1.00 73.38 190 LEU A CA 1
ATOM 1455 C C . LEU A 1 190 ? 1.677 13.629 -8.516 1.00 73.38 190 LEU A C 1
ATOM 1457 O O . LEU A 1 190 ? 1.299 12.525 -8.886 1.00 73.38 190 LEU A O 1
ATOM 1461 N N . VAL A 1 191 ? 1.136 14.726 -9.054 1.00 64.88 191 VAL A N 1
ATOM 1462 C CA . VAL A 1 191 ? 0.172 14.661 -10.172 1.00 64.88 191 VAL A CA 1
ATOM 1463 C C . VAL A 1 191 ? 0.826 14.024 -11.410 1.00 64.88 191 VAL A C 1
ATOM 1465 O O . VAL A 1 191 ? 1.891 14.464 -11.838 1.00 64.88 191 VAL A O 1
ATOM 1468 N N . ASN A 1 192 ? 0.181 13.019 -12.018 1.00 66.06 192 ASN A N 1
ATOM 1469 C CA . ASN A 1 192 ? 0.731 12.217 -13.127 1.00 66.06 192 ASN A CA 1
ATOM 1470 C C . ASN A 1 192 ? 2.073 11.530 -12.791 1.00 66.06 192 ASN A C 1
ATOM 1472 O O . ASN A 1 192 ? 2.902 11.328 -13.687 1.00 66.06 192 ASN A O 1
ATOM 1476 N N . ALA A 1 193 ? 2.296 11.182 -11.514 1.00 74.06 193 ALA A N 1
ATOM 1477 C CA . ALA A 1 193 ? 3.571 10.652 -11.036 1.00 74.06 193 ALA A CA 1
ATOM 1478 C C . ALA A 1 193 ? 4.059 9.456 -11.852 1.00 74.06 193 ALA A C 1
ATOM 1480 O O . ALA A 1 193 ? 5.209 9.462 -12.262 1.00 74.06 193 ALA A O 1
ATOM 1481 N N . MET A 1 194 ? 3.211 8.468 -12.149 1.00 81.25 194 MET A N 1
ATOM 1482 C CA . MET A 1 194 ? 3.670 7.223 -12.782 1.00 81.25 194 MET A CA 1
ATOM 1483 C C . MET A 1 194 ? 4.391 7.461 -14.112 1.00 81.25 194 MET A C 1
ATOM 1485 O O . MET A 1 194 ? 5.483 6.931 -14.316 1.00 81.25 194 MET A O 1
ATOM 1489 N N . ARG A 1 195 ? 3.860 8.348 -14.965 1.00 78.44 195 ARG A N 1
ATOM 1490 C CA . ARG A 1 195 ? 4.504 8.726 -16.231 1.00 78.44 195 ARG A CA 1
ATOM 1491 C C . ARG A 1 195 ? 5.847 9.420 -15.990 1.00 78.44 195 ARG A C 1
ATOM 1493 O O . ARG A 1 195 ? 6.854 9.037 -16.579 1.00 78.44 195 ARG A O 1
ATOM 1500 N N . HIS A 1 196 ? 5.874 10.422 -15.113 1.00 77.31 196 HIS A N 1
ATOM 1501 C CA . HIS A 1 196 ? 7.089 11.186 -14.818 1.00 77.31 196 HIS A CA 1
ATOM 1502 C C . HIS A 1 196 ? 8.173 10.307 -14.167 1.00 77.31 196 HIS A C 1
ATOM 1504 O O . HIS A 1 196 ? 9.303 10.251 -14.644 1.00 77.31 196 HIS A O 1
ATOM 1510 N N . LEU A 1 197 ? 7.815 9.545 -13.132 1.00 80.94 197 LEU A 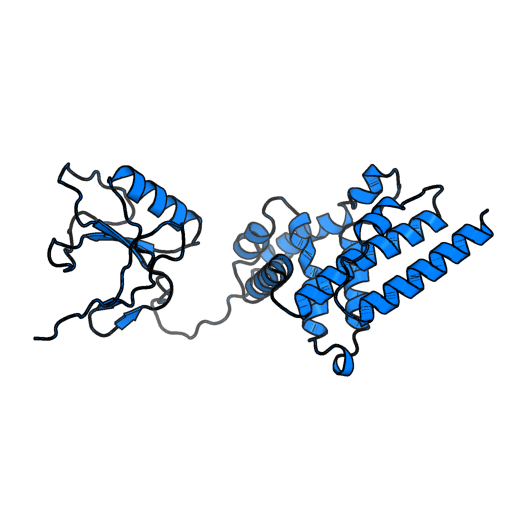N 1
ATOM 1511 C CA . LEU A 1 197 ? 8.703 8.626 -12.425 1.00 80.94 197 LEU A CA 1
ATOM 1512 C C . LEU A 1 197 ? 9.270 7.564 -13.376 1.00 80.94 197 LEU A C 1
ATOM 1514 O O . LEU A 1 197 ? 10.487 7.399 -13.452 1.00 80.94 197 LEU A O 1
ATOM 1518 N N . CYS A 1 198 ? 8.413 6.866 -14.126 1.00 84.44 198 CYS A N 1
ATOM 1519 C CA . CYS A 1 198 ? 8.844 5.713 -14.914 1.00 84.44 198 CYS A CA 1
ATOM 1520 C C . CYS A 1 198 ? 9.538 6.113 -16.222 1.00 84.44 198 CYS A C 1
ATOM 1522 O O . CYS A 1 198 ? 10.581 5.544 -16.548 1.00 84.44 198 CYS A O 1
ATOM 1524 N N . HIS A 1 199 ? 9.012 7.093 -16.964 1.00 80.25 199 HIS A N 1
ATOM 1525 C CA . HIS A 1 199 ? 9.572 7.478 -18.265 1.00 80.25 199 HIS A CA 1
ATOM 1526 C C . HIS A 1 199 ? 10.653 8.549 -18.150 1.00 80.25 199 HIS A C 1
ATOM 1528 O O . HIS A 1 199 ? 11.714 8.402 -18.752 1.00 80.25 199 HIS A O 1
ATOM 1534 N N . GLU A 1 200 ? 10.402 9.625 -17.400 1.00 80.19 200 GLU A N 1
ATOM 1535 C CA . GLU A 1 200 ? 11.308 10.780 -17.383 1.00 80.19 200 GLU A CA 1
ATOM 1536 C C . GLU A 1 200 ? 12.490 10.556 -16.433 1.00 80.19 200 GLU A C 1
ATOM 1538 O O . GLU A 1 200 ? 13.633 10.796 -16.819 1.00 80.19 200 GLU A O 1
ATOM 1543 N N . LEU A 1 201 ? 12.243 10.049 -15.218 1.00 84.81 201 LEU A N 1
ATOM 1544 C CA . LEU A 1 201 ? 13.300 9.886 -14.211 1.00 84.81 201 LEU A CA 1
ATOM 1545 C C . LEU A 1 201 ? 14.031 8.549 -14.331 1.00 84.81 201 LEU A C 1
ATOM 1547 O O . LEU A 1 201 ? 15.263 8.498 -14.340 1.00 84.81 201 LEU A O 1
ATOM 1551 N N . LEU A 1 202 ? 13.281 7.453 -14.448 1.00 87.44 202 LEU A N 1
ATOM 1552 C CA . LEU A 1 202 ? 13.849 6.108 -14.541 1.00 87.44 202 LEU A CA 1
ATOM 1553 C C . LEU A 1 202 ? 14.118 5.654 -15.984 1.00 87.44 202 LEU A C 1
ATOM 1555 O O . LEU A 1 202 ? 14.588 4.531 -16.188 1.00 87.44 202 LEU A O 1
ATOM 1559 N N . GLY A 1 203 ? 13.848 6.508 -16.977 1.00 82.69 203 GLY A N 1
ATOM 1560 C CA . GLY A 1 203 ? 14.203 6.276 -18.379 1.00 82.69 203 GLY A CA 1
ATOM 1561 C C . GLY A 1 203 ? 13.578 5.022 -18.990 1.00 82.69 203 GLY A C 1
ATOM 1562 O O . GLY A 1 203 ? 14.203 4.400 -19.849 1.00 82.69 203 GLY A O 1
ATOM 1563 N N . TRP A 1 204 ? 12.403 4.609 -18.504 1.00 87.94 204 TRP A N 1
ATOM 1564 C CA . TRP A 1 204 ? 11.720 3.367 -18.878 1.00 87.94 204 TRP A CA 1
ATOM 1565 C C . TRP A 1 204 ? 12.610 2.114 -18.767 1.00 87.94 204 TRP A C 1
ATOM 1567 O O . TRP A 1 204 ? 12.532 1.182 -19.573 1.00 87.94 204 TRP A O 1
ATOM 1577 N N . SER A 1 205 ? 13.495 2.103 -17.767 1.00 87.69 205 SER A N 1
ATOM 1578 C CA . SER A 1 205 ? 14.331 0.949 -17.417 1.00 87.69 205 SER A CA 1
ATOM 1579 C C . SER A 1 205 ? 13.497 -0.277 -17.023 1.00 87.69 205 SER A C 1
ATOM 1581 O O . SER A 1 205 ? 12.299 -0.180 -16.767 1.00 87.69 205 SER A O 1
ATOM 1583 N N . THR A 1 206 ? 14.135 -1.445 -16.909 1.00 87.88 206 THR A N 1
ATOM 1584 C CA . THR A 1 206 ? 13.467 -2.677 -16.451 1.00 87.88 206 THR A CA 1
ATOM 1585 C C . THR A 1 206 ? 12.770 -2.492 -15.100 1.00 87.88 206 THR A C 1
ATOM 1587 O O . THR A 1 206 ? 11.653 -2.963 -14.924 1.00 87.88 206 THR A O 1
ATOM 1590 N N . GLN A 1 207 ? 13.384 -1.756 -14.169 1.00 92.44 207 GLN A N 1
ATOM 1591 C CA . GLN A 1 207 ? 12.775 -1.452 -12.871 1.00 92.44 207 GLN A CA 1
ATOM 1592 C C . GLN A 1 207 ? 11.562 -0.523 -13.011 1.00 92.44 207 GLN A C 1
ATOM 1594 O O . GLN A 1 207 ? 10.567 -0.708 -12.322 1.00 92.44 207 GLN A O 1
ATOM 1599 N N . ALA A 1 208 ? 11.619 0.458 -13.918 1.00 89.00 208 ALA A N 1
ATOM 1600 C CA . ALA A 1 208 ? 10.485 1.339 -14.195 1.00 89.00 208 ALA A CA 1
ATOM 1601 C C . ALA A 1 208 ? 9.291 0.566 -14.772 1.00 89.00 208 ALA A C 1
ATOM 1603 O O . ALA A 1 208 ? 8.156 0.795 -14.369 1.00 89.00 208 ALA A O 1
ATOM 1604 N N . GLN A 1 209 ? 9.560 -0.373 -15.682 1.00 88.38 209 GLN A N 1
ATOM 1605 C CA . GLN A 1 209 ? 8.543 -1.243 -16.272 1.00 88.38 209 GLN A CA 1
ATOM 1606 C C . GLN A 1 209 ? 7.910 -2.158 -15.221 1.00 88.38 209 GLN A C 1
ATOM 1608 O O . GLN A 1 209 ? 6.695 -2.308 -15.208 1.00 88.38 209 GLN A O 1
ATOM 1613 N N . GLU A 1 210 ? 8.711 -2.718 -14.308 1.00 92.56 210 GLU A N 1
ATOM 1614 C CA . GLU A 1 210 ? 8.203 -3.506 -13.178 1.00 92.56 210 GLU A CA 1
ATOM 1615 C C . GLU A 1 210 ? 7.290 -2.666 -12.271 1.00 92.56 210 GLU A C 1
ATOM 1617 O O . GLU A 1 210 ? 6.188 -3.100 -11.946 1.00 92.56 210 GLU A O 1
ATOM 1622 N N . ILE A 1 211 ? 7.705 -1.445 -11.913 1.00 93.56 211 ILE A N 1
ATOM 1623 C CA . ILE A 1 211 ? 6.897 -0.517 -11.104 1.00 93.56 211 ILE A CA 1
ATOM 1624 C C . ILE A 1 211 ? 5.580 -0.164 -11.814 1.00 93.56 211 ILE A C 1
ATOM 1626 O O . ILE A 1 211 ? 4.525 -0.222 -11.183 1.00 93.56 211 ILE A O 1
ATOM 1630 N N . SER A 1 212 ? 5.628 0.179 -13.108 1.00 89.19 212 SER A N 1
ATOM 1631 C CA . SER A 1 212 ? 4.429 0.507 -13.896 1.00 89.19 212 SER A CA 1
ATOM 1632 C C . SER A 1 212 ? 3.477 -0.682 -13.970 1.00 89.19 212 SER A C 1
ATOM 1634 O O . SER A 1 212 ? 2.295 -0.530 -13.682 1.00 89.19 212 SER A O 1
ATOM 1636 N N . ALA A 1 213 ? 3.996 -1.878 -14.263 1.00 90.62 213 ALA A N 1
ATOM 1637 C CA . ALA A 1 213 ? 3.191 -3.091 -14.370 1.00 90.62 213 ALA A CA 1
ATOM 1638 C C . ALA A 1 213 ? 2.504 -3.449 -13.045 1.00 90.62 213 ALA A C 1
ATOM 1640 O O . ALA A 1 213 ? 1.315 -3.746 -13.041 1.00 90.62 213 ALA A O 1
ATOM 1641 N N . LEU A 1 214 ? 3.218 -3.367 -11.916 1.00 94.88 214 LEU A N 1
ATOM 1642 C CA . LEU A 1 214 ? 2.641 -3.606 -10.589 1.00 94.88 214 LEU A CA 1
ATOM 1643 C C . LEU A 1 214 ? 1.521 -2.609 -10.258 1.00 94.88 214 LEU A C 1
ATOM 1645 O O . LEU A 1 214 ? 0.497 -2.997 -9.695 1.00 94.88 214 LEU A O 1
ATOM 1649 N N . TRP A 1 215 ? 1.714 -1.331 -10.597 1.00 94.38 215 TRP A N 1
ATOM 1650 C CA . TRP A 1 215 ? 0.705 -0.294 -10.382 1.00 94.38 215 TRP A CA 1
ATOM 1651 C C . TRP A 1 215 ? -0.532 -0.514 -11.266 1.00 94.38 215 TRP A C 1
ATOM 1653 O O . TRP A 1 215 ? -1.655 -0.490 -10.768 1.00 94.38 215 TRP A O 1
ATOM 1663 N N . GLU A 1 216 ? -0.339 -0.807 -12.554 1.00 89.19 216 GLU A N 1
ATOM 1664 C CA . GLU A 1 216 ? -1.424 -1.117 -13.497 1.00 89.19 216 GLU A CA 1
ATOM 1665 C C . GLU A 1 216 ? -2.202 -2.376 -13.089 1.00 89.19 216 GLU A C 1
ATOM 1667 O O . GLU A 1 216 ? -3.430 -2.404 -13.172 1.00 89.19 216 GLU A O 1
ATOM 1672 N N . GLU A 1 217 ? -1.505 -3.411 -12.618 1.00 91.88 217 GLU A N 1
ATOM 1673 C CA . GLU A 1 217 ? -2.108 -4.650 -12.127 1.00 91.88 217 GLU A CA 1
ATOM 1674 C C . GLU A 1 217 ? -2.990 -4.402 -10.896 1.00 91.88 217 GLU A C 1
ATOM 1676 O O . GLU A 1 217 ? -4.127 -4.883 -10.840 1.00 91.88 217 GLU A O 1
ATOM 1681 N N . TYR A 1 218 ? -2.499 -3.603 -9.941 1.00 96.44 218 TYR A N 1
ATOM 1682 C CA . TYR A 1 218 ? -3.271 -3.185 -8.773 1.00 96.44 218 TYR A CA 1
ATOM 1683 C C . TYR A 1 218 ? -4.522 -2.399 -9.172 1.00 96.44 218 TYR A C 1
ATOM 1685 O O . TYR A 1 218 ? -5.625 -2.725 -8.726 1.00 96.44 218 TYR A O 1
ATOM 1693 N N . GLU A 1 219 ? -4.372 -1.385 -10.026 1.00 91.12 219 GLU A N 1
ATOM 1694 C CA . GLU A 1 219 ? -5.482 -0.536 -10.467 1.00 91.12 219 GLU A CA 1
ATOM 1695 C C . GLU A 1 219 ? -6.518 -1.304 -11.287 1.00 91.12 219 GLU A C 1
ATOM 1697 O O . GLU A 1 219 ? -7.722 -1.094 -11.126 1.00 91.12 219 GLU A O 1
ATOM 1702 N N . GLY A 1 220 ? -6.065 -2.255 -12.104 1.00 90.69 220 GLY A N 1
ATOM 1703 C CA . GLY A 1 220 ? -6.930 -3.150 -12.863 1.00 90.69 220 GLY A CA 1
ATOM 1704 C C . GLY A 1 220 ? -7.618 -4.226 -12.021 1.00 90.69 220 GLY A C 1
ATOM 1705 O O . GLY A 1 220 ? -8.578 -4.827 -12.504 1.00 90.69 220 GLY A O 1
ATOM 1706 N N . ALA A 1 221 ? -7.149 -4.486 -10.793 1.00 92.62 221 ALA A N 1
ATOM 1707 C CA . ALA A 1 221 ? -7.615 -5.579 -9.934 1.00 92.62 221 ALA A CA 1
ATOM 1708 C C . ALA A 1 221 ? -7.694 -6.928 -10.684 1.00 92.62 221 ALA A C 1
ATOM 1710 O O . ALA A 1 221 ? -8.659 -7.684 -10.547 1.00 92.62 221 ALA A O 1
ATOM 1711 N N . SER A 1 222 ? -6.698 -7.193 -11.534 1.00 86.00 222 SER A N 1
ATOM 1712 C CA . SER A 1 222 ? -6.761 -8.223 -12.580 1.00 86.00 222 SER A CA 1
ATOM 1713 C C . SER A 1 222 ? -6.222 -9.593 -12.156 1.00 86.00 222 SER A C 1
ATOM 1715 O O . SER A 1 222 ? -6.469 -10.582 -12.849 1.00 86.00 222 SER A O 1
ATOM 1717 N N . THR A 1 223 ? -5.524 -9.674 -11.022 1.00 94.88 223 THR A N 1
ATOM 1718 C CA . THR A 1 223 ? -4.885 -10.895 -10.506 1.00 94.88 223 THR A CA 1
ATOM 1719 C C . THR A 1 223 ? -5.347 -11.225 -9.081 1.00 94.88 223 THR A C 1
ATOM 1721 O O . THR A 1 223 ? -5.833 -10.343 -8.362 1.00 94.88 223 THR A O 1
ATOM 1724 N N . PRO A 1 224 ? -5.207 -12.488 -8.632 1.00 96.00 224 PRO A N 1
ATOM 1725 C CA . PRO A 1 224 ? -5.423 -12.859 -7.232 1.00 96.00 224 PRO A CA 1
ATOM 1726 C C . PRO A 1 224 ? -4.603 -12.010 -6.249 1.00 96.00 224 PRO A C 1
ATOM 1728 O O . PRO A 1 224 ? -5.123 -11.592 -5.214 1.00 96.00 224 PRO A O 1
ATOM 1731 N N . GLU A 1 225 ? -3.354 -11.702 -6.599 1.00 97.62 225 GLU A N 1
ATOM 1732 C CA . GLU A 1 225 ? -2.452 -10.839 -5.841 1.00 97.62 225 GLU A CA 1
ATOM 1733 C C . GLU A 1 225 ? -3.012 -9.418 -5.722 1.00 97.62 225 GLU A C 1
ATOM 1735 O O . GLU A 1 225 ? -3.102 -8.895 -4.611 1.00 97.62 225 GLU A O 1
ATOM 1740 N N . ALA A 1 226 ? -3.460 -8.812 -6.827 1.00 97.19 226 ALA A N 1
ATOM 1741 C CA . ALA A 1 226 ? -4.054 -7.475 -6.816 1.00 97.19 226 ALA A CA 1
ATOM 1742 C C . ALA A 1 226 ? -5.345 -7.411 -6.000 1.00 97.19 226 ALA A C 1
ATOM 1744 O O . ALA A 1 226 ? -5.555 -6.470 -5.232 1.00 97.19 226 ALA A O 1
ATOM 1745 N N . LEU A 1 227 ? -6.197 -8.432 -6.108 1.00 97.19 227 LEU A N 1
ATOM 1746 C CA . LEU A 1 227 ? -7.412 -8.532 -5.301 1.00 97.19 227 LEU A CA 1
ATOM 1747 C C . LEU A 1 227 ? -7.091 -8.642 -3.806 1.00 97.19 227 LEU A C 1
ATOM 1749 O O . LEU A 1 227 ? -7.743 -7.983 -2.993 1.00 97.19 227 LEU A O 1
ATOM 1753 N N . LEU A 1 228 ? -6.070 -9.422 -3.440 1.00 97.69 228 LEU A N 1
ATOM 1754 C CA . LEU A 1 228 ? -5.615 -9.531 -2.056 1.00 97.69 228 LEU A CA 1
ATOM 1755 C C . LEU A 1 228 ? -5.025 -8.211 -1.543 1.00 97.69 228 LEU A C 1
ATOM 1757 O O . LEU A 1 228 ? -5.358 -7.787 -0.439 1.00 97.69 228 LEU A O 1
ATOM 1761 N N . VAL A 1 229 ? -4.198 -7.523 -2.334 1.00 98.38 229 VAL A N 1
ATOM 1762 C CA . VAL A 1 229 ? -3.607 -6.235 -1.932 1.00 98.38 229 VAL A CA 1
ATOM 1763 C C . VAL A 1 229 ? -4.682 -5.148 -1.815 1.00 98.38 229 VAL A C 1
ATOM 1765 O O . VAL A 1 229 ? -4.638 -4.359 -0.874 1.00 98.38 229 VAL A O 1
ATOM 1768 N N . LYS A 1 230 ? -5.721 -5.153 -2.665 1.00 98.38 230 LYS A N 1
ATOM 1769 C CA . LYS A 1 230 ? -6.906 -4.287 -2.491 1.00 98.38 230 LYS A CA 1
ATOM 1770 C C . LYS A 1 230 ? -7.659 -4.610 -1.198 1.00 98.38 230 LYS A C 1
ATOM 1772 O O . LYS A 1 230 ? -8.304 -3.729 -0.630 1.00 98.38 230 LYS A O 1
ATOM 1777 N N . ASP A 1 231 ? -7.675 -5.861 -0.748 1.00 98.38 231 ASP A N 1
ATOM 1778 C CA . ASP A 1 231 ? -8.248 -6.221 0.553 1.00 98.38 231 ASP A CA 1
ATOM 1779 C C . ASP A 1 231 ? -7.365 -5.756 1.714 1.00 98.38 231 ASP A C 1
ATOM 1781 O O . ASP A 1 231 ? -7.906 -5.265 2.705 1.00 98.38 231 ASP A O 1
ATOM 1785 N N . PHE A 1 232 ? -6.037 -5.818 1.573 1.00 98.62 232 PHE A N 1
ATOM 1786 C CA . PHE A 1 232 ? -5.110 -5.229 2.541 1.00 98.62 232 PHE A CA 1
ATOM 1787 C C . PHE A 1 232 ? -5.266 -3.716 2.659 1.00 98.62 232 PHE A C 1
ATOM 1789 O O . PHE A 1 232 ? -5.340 -3.245 3.783 1.00 98.62 232 PHE A O 1
ATOM 1796 N N . ASP A 1 233 ? -5.398 -2.971 1.559 1.00 98.62 233 ASP A N 1
ATOM 1797 C CA . ASP A 1 233 ? -5.618 -1.511 1.583 1.00 98.62 233 ASP A CA 1
ATOM 1798 C C . ASP A 1 233 ? -6.846 -1.149 2.443 1.00 98.62 233 ASP A C 1
ATOM 1800 O O . ASP A 1 233 ? -6.769 -0.396 3.418 1.00 98.62 233 ASP A O 1
ATOM 1804 N N . LYS A 1 234 ? -7.981 -1.813 2.184 1.00 98.56 234 LYS A N 1
ATOM 1805 C CA . LYS A 1 234 ? -9.210 -1.616 2.970 1.00 98.56 234 LYS A CA 1
ATOM 1806 C C . LYS A 1 234 ? -9.059 -2.052 4.429 1.00 98.56 234 LYS A C 1
ATOM 1808 O O . LYS A 1 234 ? -9.615 -1.398 5.312 1.00 98.56 234 LYS A O 1
ATOM 1813 N N . PHE A 1 235 ? -8.387 -3.177 4.679 1.00 98.75 235 PHE A N 1
ATOM 1814 C CA . PHE A 1 235 ? -8.219 -3.721 6.027 1.00 98.75 235 PHE A CA 1
ATOM 1815 C C . PHE A 1 235 ? -7.303 -2.834 6.870 1.00 98.75 235 PHE A C 1
ATOM 1817 O O . PHE A 1 235 ? -7.633 -2.516 8.009 1.00 98.75 235 PHE A O 1
ATOM 1824 N N . GLU A 1 236 ? -6.188 -2.391 6.295 1.00 98.75 236 GLU A N 1
ATOM 1825 C CA . GLU A 1 236 ? -5.243 -1.471 6.917 1.00 98.75 236 GLU A CA 1
ATOM 1826 C C . GLU A 1 236 ? -5.950 -0.182 7.340 1.00 98.75 236 GLU A C 1
ATOM 1828 O O . GLU A 1 236 ? -5.833 0.218 8.499 1.00 98.75 236 GLU A O 1
ATOM 1833 N N . MET A 1 237 ? -6.807 0.364 6.472 1.00 98.50 237 MET A N 1
ATOM 1834 C CA . MET A 1 237 ? -7.606 1.545 6.784 1.00 98.50 237 MET A CA 1
ATOM 1835 C C . MET A 1 237 ? -8.514 1.340 8.010 1.00 98.50 237 MET A C 1
ATOM 1837 O O . MET A 1 237 ? -8.527 2.181 8.908 1.00 98.50 237 MET A O 1
ATOM 1841 N N . ILE A 1 238 ? -9.280 0.245 8.099 1.00 98.62 238 ILE A N 1
ATOM 1842 C CA . ILE A 1 238 ? -10.160 0.023 9.267 1.00 98.62 238 ILE A CA 1
ATOM 1843 C C . ILE A 1 238 ? -9.382 -0.360 10.530 1.00 98.62 238 ILE A C 1
ATOM 1845 O O . ILE A 1 238 ? -9.789 0.006 11.633 1.00 98.62 238 ILE A O 1
ATOM 1849 N N . MET A 1 239 ? -8.237 -1.030 10.387 1.00 98.56 239 MET A N 1
ATOM 1850 C CA . MET A 1 239 ? -7.315 -1.274 11.494 1.00 98.56 239 MET A CA 1
ATOM 1851 C C . MET A 1 239 ? -6.803 0.057 12.050 1.00 98.56 239 MET A C 1
ATOM 1853 O O . MET A 1 239 ? -6.838 0.277 13.260 1.00 98.56 239 MET A O 1
ATOM 1857 N N . GLN A 1 240 ? -6.402 0.987 11.179 1.00 98.62 240 GLN A N 1
ATOM 1858 C CA . GLN A 1 240 ? -5.967 2.314 11.598 1.00 98.62 240 GLN A CA 1
ATOM 1859 C C . GLN A 1 240 ? -7.094 3.122 12.241 1.00 98.62 240 GLN A C 1
ATOM 1861 O O . GLN A 1 240 ? -6.862 3.802 13.241 1.00 98.62 240 GLN A O 1
ATOM 1866 N N . ALA A 1 241 ? -8.318 3.030 11.711 1.00 98.31 241 ALA A N 1
ATOM 1867 C CA . ALA A 1 241 ? -9.482 3.651 12.333 1.00 98.31 241 ALA A CA 1
ATOM 1868 C C . ALA A 1 241 ? -9.666 3.151 13.773 1.00 98.31 241 ALA A C 1
ATOM 1870 O O . ALA A 1 241 ? -9.864 3.963 14.673 1.00 98.31 241 ALA A O 1
ATOM 1871 N N . PHE A 1 242 ? -9.543 1.842 14.018 1.00 97.81 242 PHE A N 1
ATOM 1872 C CA . PHE A 1 242 ? -9.618 1.305 15.378 1.00 97.81 242 PHE A CA 1
ATOM 1873 C C . PHE A 1 242 ? -8.494 1.825 16.280 1.00 97.81 242 PHE A C 1
ATOM 1875 O O . PHE A 1 242 ? -8.762 2.211 17.417 1.00 97.81 242 PHE A O 1
ATOM 1882 N N . GLU A 1 243 ? -7.254 1.876 15.789 1.00 97.75 243 GLU A N 1
ATOM 1883 C CA . GLU A 1 243 ? -6.135 2.431 16.560 1.00 97.75 243 GLU A CA 1
ATOM 1884 C C . GLU A 1 243 ? -6.370 3.902 16.931 1.00 97.75 243 GLU A C 1
ATOM 1886 O O . GLU A 1 243 ? -6.155 4.284 18.082 1.00 97.75 243 GLU A O 1
ATOM 1891 N N . TYR A 1 244 ? -6.911 4.713 16.018 1.00 97.44 244 TYR A N 1
ATOM 1892 C CA . TYR A 1 244 ? -7.287 6.090 16.339 1.00 97.44 244 TYR A CA 1
ATOM 1893 C C . TYR A 1 244 ? -8.457 6.182 17.321 1.00 97.44 244 TYR A C 1
ATOM 1895 O O . TYR A 1 244 ? -8.399 6.998 18.229 1.00 97.44 244 TYR A O 1
ATOM 1903 N N . GLU A 1 245 ? -9.483 5.333 17.233 1.00 95.44 245 GLU A N 1
ATOM 1904 C CA . GLU A 1 245 ? -10.570 5.303 18.232 1.00 95.44 245 GLU A CA 1
ATOM 1905 C C . GLU A 1 245 ? -10.087 4.896 19.643 1.00 95.44 245 GLU A C 1
ATOM 1907 O O . GLU A 1 245 ? -10.769 5.135 20.650 1.00 95.44 245 GLU A O 1
ATOM 1912 N N . LYS A 1 246 ? -8.923 4.240 19.759 1.00 93.50 246 LYS A N 1
ATOM 1913 C CA . LYS A 1 246 ? -8.320 3.926 21.062 1.00 93.50 246 LYS A CA 1
ATOM 1914 C C . LYS A 1 246 ? -7.693 5.159 21.700 1.00 93.50 246 LYS A C 1
ATOM 1916 O O . LYS A 1 246 ? -7.869 5.330 22.908 1.00 93.50 246 LYS A O 1
ATOM 1921 N N . THR A 1 247 ? -6.972 5.964 20.921 1.00 91.38 247 THR A N 1
ATOM 1922 C CA . THR A 1 247 ? -6.148 7.077 21.422 1.00 91.38 247 THR A CA 1
ATOM 1923 C C . THR A 1 247 ? -6.833 8.435 21.347 1.00 91.38 247 THR A C 1
ATOM 1925 O O . THR A 1 247 ? -6.550 9.295 22.176 1.00 91.38 247 THR A O 1
ATOM 1928 N N . GLU A 1 248 ? -7.738 8.618 20.391 1.00 88.75 248 GLU A N 1
ATOM 1929 C CA . GLU A 1 248 ? -8.461 9.859 20.131 1.00 88.75 248 GLU A CA 1
ATOM 1930 C C . GLU A 1 248 ? -9.920 9.750 20.592 1.00 88.75 248 GLU A C 1
ATOM 1932 O O . GLU A 1 248 ? -10.530 8.678 20.562 1.00 88.75 248 GLU A O 1
ATOM 1937 N N . ASP A 1 249 ? -10.516 10.883 20.969 1.00 88.06 249 ASP A N 1
ATOM 1938 C CA . ASP A 1 249 ? -11.959 10.990 21.220 1.00 88.06 249 ASP A CA 1
ATOM 1939 C C . ASP A 1 249 ? -12.716 11.158 19.892 1.00 88.06 249 ASP A C 1
ATOM 1941 O O . ASP A 1 249 ? -13.237 12.222 19.559 1.00 88.06 249 ASP A O 1
ATOM 1945 N N . ALA A 1 250 ? -12.685 10.108 19.071 1.00 89.62 250 ALA A N 1
ATOM 1946 C CA . ALA A 1 250 ? -13.311 10.075 17.757 1.00 89.62 250 ALA A CA 1
ATOM 1947 C C . ALA A 1 250 ? -14.119 8.789 17.568 1.00 89.62 250 ALA A C 1
ATOM 1949 O O . ALA A 1 250 ? -13.768 7.724 18.069 1.00 89.62 250 ALA A O 1
ATOM 1950 N N . THR A 1 251 ? -15.205 8.886 16.801 1.00 93.00 251 THR A N 1
ATOM 1951 C CA . THR A 1 251 ? -15.959 7.726 16.311 1.00 93.00 251 THR A CA 1
ATOM 1952 C C . THR A 1 251 ? -15.792 7.660 14.802 1.00 93.00 251 THR A C 1
ATOM 1954 O O . THR A 1 251 ? -16.259 8.540 14.087 1.00 93.00 251 THR A O 1
ATOM 1957 N N . LEU A 1 252 ? -15.136 6.611 14.316 1.00 96.25 252 LEU A N 1
ATOM 1958 C CA . LEU A 1 252 ? -14.746 6.442 12.915 1.00 96.25 252 LEU A CA 1
ATOM 1959 C C . LEU A 1 252 ? -15.559 5.318 12.253 1.00 96.25 252 LEU A C 1
ATOM 1961 O O . LEU A 1 252 ? -15.056 4.553 11.434 1.00 96.25 252 LEU A O 1
ATOM 1965 N N . GLU A 1 253 ? -16.841 5.204 12.618 1.00 96.75 253 GLU A N 1
ATOM 1966 C CA . GLU A 1 253 ? -17.748 4.155 12.129 1.00 96.75 253 GLU A CA 1
ATOM 1967 C C . GLU A 1 253 ? -17.921 4.161 10.611 1.00 96.75 253 GLU A C 1
ATOM 1969 O O . GLU A 1 253 ? -18.033 3.089 10.020 1.00 96.75 253 GLU A O 1
ATOM 1974 N N . ASP A 1 254 ? -17.871 5.327 9.971 1.00 97.38 254 ASP A N 1
ATOM 1975 C CA . ASP A 1 254 ? -18.039 5.443 8.522 1.00 97.38 254 ASP A CA 1
ATOM 1976 C C . ASP A 1 254 ? -16.972 4.654 7.742 1.00 97.38 254 ASP A C 1
ATOM 1978 O O . ASP A 1 254 ? -17.271 4.090 6.686 1.00 97.38 254 ASP A O 1
ATOM 1982 N N . PHE A 1 255 ? -15.756 4.515 8.289 1.00 97.75 255 PHE A N 1
ATOM 1983 C CA . PHE A 1 255 ? -14.697 3.689 7.696 1.00 97.75 255 PHE A CA 1
ATOM 1984 C C . PHE A 1 255 ? -15.050 2.195 7.726 1.00 97.75 255 PHE A C 1
ATOM 1986 O O . PHE A 1 255 ? -14.847 1.481 6.740 1.00 97.75 255 PHE A O 1
ATOM 1993 N N . PHE A 1 256 ? -15.636 1.721 8.827 1.00 98.12 256 PHE A N 1
ATOM 1994 C CA . PHE A 1 256 ? -16.093 0.335 8.966 1.00 98.12 256 PHE A CA 1
ATOM 1995 C C . PHE A 1 256 ? -17.329 0.075 8.107 1.00 98.12 256 PHE A C 1
ATOM 1997 O O . PHE A 1 256 ? -17.359 -0.859 7.307 1.00 98.12 256 PHE A O 1
ATOM 2004 N N . ALA A 1 257 ? -18.340 0.940 8.200 1.00 97.31 257 ALA A N 1
ATOM 2005 C CA . ALA A 1 257 ? -19.554 0.831 7.401 1.00 97.31 257 ALA A CA 1
ATOM 2006 C C . ALA A 1 257 ? -19.242 0.831 5.895 1.00 97.31 257 ALA A C 1
ATOM 2008 O O . ALA A 1 257 ? -19.817 0.039 5.145 1.00 97.31 257 ALA A O 1
ATOM 2009 N N . GLY A 1 258 ? -18.279 1.652 5.465 1.00 96.06 258 GLY A N 1
ATOM 2010 C CA . GLY A 1 258 ? -17.829 1.749 4.080 1.00 96.06 258 GLY A CA 1
ATOM 2011 C C . GLY A 1 258 ? -17.125 0.504 3.531 1.00 96.06 258 GLY A C 1
ATOM 2012 O O . GLY A 1 258 ? -17.003 0.392 2.309 1.00 96.06 258 GLY A O 1
ATOM 2013 N N . THR A 1 259 ? -16.687 -0.439 4.372 1.00 96.94 259 THR A N 1
ATOM 2014 C CA . THR A 1 259 ? -15.965 -1.657 3.951 1.00 96.94 259 THR A CA 1
ATOM 2015 C C . THR A 1 259 ? -16.770 -2.953 4.100 1.00 96.94 259 THR A C 1
ATOM 2017 O O . THR A 1 259 ? -16.364 -3.987 3.561 1.00 96.94 259 THR A O 1
ATOM 2020 N N . ARG A 1 260 ? -17.955 -2.914 4.726 1.00 94.62 260 ARG A N 1
ATOM 2021 C CA . ARG A 1 260 ? -18.833 -4.089 4.886 1.00 94.62 260 ARG A CA 1
ATOM 2022 C C . ARG A 1 260 ? -19.118 -4.783 3.549 1.00 94.62 260 ARG A C 1
ATOM 2024 O O . ARG A 1 260 ? -19.545 -4.158 2.580 1.00 94.62 260 ARG A O 1
ATOM 2031 N N . GLY A 1 261 ? -18.877 -6.095 3.496 1.00 95.12 261 GLY A N 1
ATOM 2032 C CA . GLY A 1 261 ? -19.102 -6.931 2.307 1.00 95.12 261 GLY A CA 1
ATOM 2033 C C . GLY A 1 261 ? -18.129 -6.702 1.138 1.00 95.12 261 GLY A C 1
ATOM 2034 O O . GLY A 1 261 ? -18.311 -7.289 0.064 1.00 95.12 261 GLY A O 1
ATOM 2035 N N . LYS A 1 262 ? -17.098 -5.861 1.310 1.00 96.81 262 LYS A N 1
ATOM 2036 C CA . LYS A 1 262 ? -16.113 -5.573 0.255 1.00 96.81 262 LYS A CA 1
ATOM 2037 C C . LYS A 1 262 ? -14.903 -6.504 0.269 1.00 96.81 262 LYS A C 1
ATOM 2039 O O . LYS A 1 262 ? -14.301 -6.658 -0.789 1.00 96.81 262 LYS A O 1
ATOM 2044 N N . PHE A 1 263 ? -14.595 -7.132 1.403 1.00 97.25 263 PHE A N 1
ATOM 2045 C CA . PHE A 1 263 ? -13.521 -8.121 1.521 1.00 97.25 263 PHE A CA 1
ATOM 2046 C C . PHE A 1 263 ? -13.876 -9.405 0.767 1.00 97.25 263 PHE A C 1
ATOM 2048 O O . PHE A 1 263 ? -15.010 -9.886 0.844 1.00 97.25 263 PHE A O 1
ATOM 2055 N N . LYS A 1 264 ? -12.923 -9.928 -0.003 1.00 92.31 264 LYS A N 1
ATOM 2056 C CA . LYS A 1 264 ? -13.086 -11.095 -0.879 1.00 92.31 264 LYS A CA 1
ATOM 2057 C C . LYS A 1 264 ? -12.234 -12.268 -0.425 1.00 92.31 264 LYS A C 1
ATOM 2059 O O . LYS A 1 264 ? -12.690 -13.407 -0.499 1.00 92.31 264 LYS A O 1
ATOM 2064 N N . HIS A 1 265 ? -11.019 -12.007 0.047 1.00 95.06 265 HIS A N 1
ATOM 2065 C CA . HIS A 1 265 ? -10.104 -13.066 0.430 1.00 95.06 265 HIS A CA 1
ATOM 2066 C C . HIS A 1 265 ? -10.501 -13.669 1.795 1.00 95.06 265 HIS A C 1
ATOM 2068 O O . HIS A 1 265 ? -10.667 -12.923 2.770 1.00 95.06 265 HIS A O 1
ATOM 2074 N N . PRO A 1 266 ? -10.615 -15.009 1.925 1.00 94.44 266 PRO A N 1
ATOM 2075 C CA . PRO A 1 266 ? -11.046 -15.651 3.171 1.00 94.44 266 PRO A CA 1
ATOM 2076 C C . PRO A 1 266 ? -10.158 -15.321 4.376 1.00 94.44 266 PRO A C 1
ATOM 2078 O O . PRO A 1 266 ? -10.666 -15.059 5.463 1.00 94.44 266 PRO A O 1
ATOM 2081 N N . MET A 1 267 ? -8.836 -15.270 4.175 1.00 95.44 267 MET A N 1
ATOM 2082 C CA . MET A 1 267 ? -7.876 -14.894 5.223 1.00 95.44 267 MET A CA 1
ATOM 2083 C C . MET A 1 267 ? -8.144 -13.485 5.770 1.00 95.44 267 MET A C 1
ATOM 2085 O O . MET A 1 267 ? -8.233 -13.310 6.980 1.00 95.44 267 MET A O 1
ATOM 2089 N N . VAL A 1 268 ? -8.326 -12.492 4.892 1.00 96.94 268 VAL A N 1
ATOM 2090 C CA . VAL A 1 268 ? -8.574 -11.106 5.320 1.00 96.94 268 VAL A CA 1
ATOM 2091 C C . VAL A 1 268 ? -9.946 -10.990 5.974 1.00 96.94 268 VAL A C 1
ATOM 2093 O O . VAL A 1 268 ? -10.088 -10.318 6.986 1.00 96.94 268 VAL A O 1
ATOM 2096 N N . THR A 1 269 ? -10.945 -11.717 5.468 1.00 97.06 269 THR A N 1
ATOM 2097 C CA . THR A 1 269 ? -12.271 -11.788 6.100 1.00 97.06 269 THR A CA 1
ATOM 2098 C C . THR A 1 269 ? -12.180 -12.296 7.543 1.00 97.06 269 THR A C 1
ATOM 2100 O O . THR A 1 269 ? -12.838 -11.754 8.427 1.00 97.06 269 THR A O 1
ATOM 2103 N N . ALA A 1 270 ? -11.334 -13.298 7.810 1.00 97.00 270 ALA A N 1
ATOM 2104 C CA . ALA A 1 270 ? -11.097 -13.774 9.170 1.00 97.00 270 ALA A CA 1
ATOM 2105 C C . ALA A 1 270 ? -10.452 -12.695 10.060 1.00 97.00 270 ALA A C 1
ATOM 2107 O O . ALA A 1 270 ? -10.877 -12.527 11.200 1.00 97.00 270 ALA A O 1
ATOM 2108 N N . TRP A 1 271 ? -9.488 -11.927 9.539 1.00 98.00 271 TRP A N 1
ATOM 2109 C CA . TRP A 1 271 ? -8.870 -10.814 10.275 1.00 98.00 271 TRP A CA 1
ATOM 2110 C C . TRP A 1 271 ? -9.861 -9.687 10.579 1.00 98.00 271 TRP A C 1
ATOM 2112 O O . TRP A 1 271 ? -9.864 -9.155 11.684 1.00 98.00 271 TRP A O 1
ATOM 2122 N N . VAL A 1 272 ? -10.730 -9.345 9.623 1.00 98.38 272 VAL A N 1
ATOM 2123 C CA . VAL A 1 272 ? -11.785 -8.333 9.800 1.00 98.38 272 VAL A CA 1
ATOM 2124 C C . VAL A 1 272 ? -12.740 -8.739 10.920 1.00 98.38 272 VAL A C 1
ATOM 2126 O O . VAL A 1 272 ? -13.050 -7.914 11.774 1.00 98.38 272 VAL A O 1
ATOM 2129 N N . ASN A 1 273 ? -13.172 -10.003 10.950 1.00 98.19 273 ASN A N 1
ATOM 2130 C CA . ASN A 1 273 ? -14.071 -10.499 11.993 1.00 98.19 273 ASN A CA 1
ATOM 2131 C C . ASN A 1 273 ? -13.444 -10.388 13.392 1.00 98.19 273 ASN A C 1
ATOM 2133 O O . ASN A 1 273 ? -14.126 -9.990 14.335 1.00 98.19 273 ASN A O 1
ATOM 2137 N N . GLU A 1 274 ? -12.154 -10.716 13.521 1.00 98.44 274 GLU A N 1
ATOM 2138 C CA . GLU A 1 274 ? -11.429 -10.576 14.789 1.00 98.44 274 GLU A CA 1
ATOM 2139 C C . GLU A 1 274 ? -11.316 -9.102 15.201 1.00 98.44 274 GLU A C 1
ATOM 2141 O O . GLU A 1 274 ? -11.663 -8.738 16.323 1.00 98.44 274 GLU A O 1
ATOM 2146 N N . LEU A 1 275 ? -10.940 -8.227 14.264 1.00 98.44 275 LEU A N 1
ATOM 2147 C CA . LEU A 1 275 ? -10.840 -6.788 14.500 1.00 98.44 275 LEU A CA 1
ATOM 2148 C C . LEU A 1 275 ? -12.180 -6.171 14.937 1.00 98.44 275 LEU A C 1
ATOM 2150 O O . LEU A 1 275 ? -12.221 -5.357 15.862 1.00 98.44 275 LEU A O 1
ATOM 2154 N N . GLU A 1 276 ? -13.292 -6.546 14.297 1.00 97.81 276 GLU A N 1
ATOM 2155 C CA . GLU A 1 276 ? -14.623 -6.074 14.693 1.00 97.81 276 GLU A CA 1
ATOM 2156 C C . GLU A 1 276 ? -15.009 -6.564 16.098 1.00 97.81 276 GLU A C 1
ATOM 2158 O O . GLU A 1 276 ? -15.601 -5.799 16.870 1.00 97.81 276 GLU A O 1
ATOM 2163 N N . ALA A 1 277 ? -14.635 -7.794 16.466 1.00 98.00 277 ALA A N 1
ATOM 2164 C CA . ALA A 1 277 ? -14.851 -8.325 17.809 1.00 98.00 277 ALA A CA 1
ATOM 2165 C C . ALA A 1 277 ? -14.023 -7.570 18.864 1.00 98.00 277 ALA A C 1
ATOM 2167 O O . ALA A 1 277 ? -14.578 -7.156 19.888 1.00 98.00 277 ALA A O 1
ATOM 2168 N N . GLU A 1 278 ? -12.735 -7.323 18.607 1.00 97.75 278 GLU A N 1
ATOM 2169 C CA . GLU A 1 278 ? -11.871 -6.511 19.477 1.00 97.75 278 GLU A CA 1
ATOM 2170 C C . GLU A 1 278 ? -12.429 -5.096 19.665 1.00 97.75 278 GLU A C 1
ATOM 2172 O O . GLU A 1 278 ? -12.513 -4.580 20.787 1.00 97.75 278 GLU A O 1
ATOM 2177 N N . ARG A 1 279 ? -12.868 -4.466 18.572 1.00 96.69 279 ARG A N 1
ATOM 2178 C CA . ARG A 1 279 ? -13.451 -3.122 18.596 1.00 96.69 279 ARG A CA 1
ATOM 2179 C C . ARG A 1 279 ? -14.740 -3.065 19.406 1.00 96.69 279 ARG A C 1
ATOM 2181 O O . ARG A 1 279 ? -14.922 -2.134 20.196 1.00 96.69 279 ARG A O 1
ATOM 2188 N N . ALA A 1 280 ? -15.617 -4.056 19.260 1.00 95.75 280 ALA A N 1
ATOM 2189 C CA . ALA A 1 280 ? -16.844 -4.152 20.046 1.00 95.75 280 ALA A CA 1
ATOM 2190 C C . ALA A 1 280 ? -16.552 -4.296 21.550 1.00 95.75 280 ALA A C 1
ATOM 2192 O O . ALA A 1 280 ? -17.164 -3.600 22.364 1.00 95.75 280 ALA A O 1
ATOM 2193 N N . GLN A 1 281 ? -15.581 -5.137 21.920 1.00 95.50 281 GLN A N 1
ATOM 2194 C CA . GLN A 1 281 ? -15.151 -5.303 23.313 1.00 95.50 281 GLN A CA 1
ATOM 2195 C C . GLN A 1 281 ? -14.570 -4.006 23.889 1.00 95.50 281 GLN A C 1
ATOM 2197 O O . GLN A 1 281 ? -14.938 -3.601 24.991 1.00 95.50 281 GLN A O 1
ATOM 2202 N N . SER A 1 282 ? -13.710 -3.317 23.132 1.00 92.50 282 SER A N 1
ATOM 2203 C CA . SER A 1 282 ? -13.121 -2.041 23.553 1.00 92.50 282 SER A CA 1
ATOM 2204 C C . SER A 1 282 ? -14.187 -0.978 23.838 1.00 92.50 282 SER A C 1
ATOM 2206 O O . SER A 1 282 ? -14.111 -0.276 24.847 1.00 92.50 282 SER A O 1
ATOM 2208 N N . ARG A 1 283 ? -15.223 -0.895 22.994 1.00 89.62 283 ARG A N 1
ATOM 2209 C CA . ARG A 1 283 ? -16.348 0.034 23.183 1.00 89.62 283 ARG A CA 1
ATOM 2210 C C . ARG A 1 283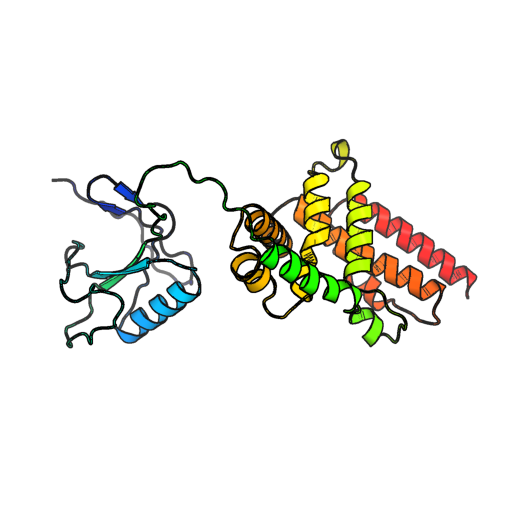 ? -17.189 -0.297 24.411 1.00 89.62 283 ARG A C 1
ATOM 2212 O O . ARG A 1 283 ? -17.552 0.621 25.136 1.00 89.62 283 ARG A O 1
ATOM 2219 N N . ALA A 1 284 ? -17.444 -1.578 24.672 1.00 89.44 284 ALA A N 1
ATOM 2220 C CA . ALA A 1 284 ? -18.199 -2.014 25.848 1.00 89.44 284 ALA A CA 1
ATOM 2221 C C . ALA A 1 284 ? -17.485 -1.702 27.178 1.00 89.44 284 ALA A C 1
ATOM 2223 O O . ALA A 1 284 ? -18.141 -1.525 28.196 1.00 89.44 284 ALA A O 1
ATOM 2224 N N . ILE A 1 285 ? -16.149 -1.627 27.184 1.00 85.69 285 ILE A N 1
ATOM 2225 C CA . ILE A 1 285 ? -15.367 -1.233 28.369 1.00 85.69 285 ILE A CA 1
ATOM 2226 C C . ILE A 1 285 ? -15.423 0.287 28.603 1.00 85.69 285 ILE A C 1
ATOM 2228 O O . ILE A 1 285 ? -15.301 0.737 29.741 1.00 85.69 285 ILE A O 1
ATOM 2232 N N . LYS A 1 286 ? -15.580 1.082 27.536 1.00 73.50 286 LYS A N 1
ATOM 2233 C CA . LYS A 1 286 ? -15.629 2.553 27.598 1.00 73.50 286 LYS A CA 1
ATOM 2234 C C . LYS A 1 286 ? -17.029 3.114 27.927 1.00 73.50 286 LYS A C 1
ATOM 2236 O O . LYS A 1 286 ? -17.108 4.291 28.270 1.00 73.50 286 LYS A O 1
ATOM 2241 N N . SER A 1 287 ? -18.098 2.318 27.793 1.00 65.62 287 SER A N 1
ATOM 2242 C CA . SER A 1 287 ? -19.505 2.696 28.052 1.00 65.62 287 SER A CA 1
ATOM 2243 C C . SER A 1 287 ? -19.930 2.489 29.501 1.00 65.62 287 SER A C 1
ATOM 2245 O O . SER A 1 287 ? -20.629 3.375 30.037 1.00 65.62 287 SER A O 1
#